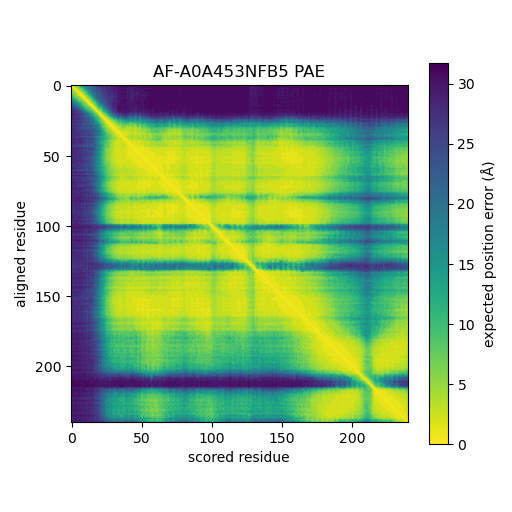Protein AF-A0A453NFB5-F1 (afdb_monomer)

Mean predicted aligned error: 11.87 Å

Organism: Aegilops tauschii subsp. strangulata (NCBI:txid200361)

pLDDT: mean 84.11, std 15.9, range [34.94, 97.62]

Radius of gyration: 30.63 Å; Cα contacts (8 Å, |Δi|>4): 206; chains: 1; bounding box: 94×68×76 Å

InterPro domains:
  IPR018501 DDT domain [PS50827] (43-104)
  IPR028942 WHIM1 domain [PF15612] (135-175)
  IPR040221 CDCA7/CDA7L [PTHR31169] (83-231)

Structure (mmCIF, N/CA/C/O backbone):
data_AF-A0A453NFB5-F1
#
_entry.id   AF-A0A453NFB5-F1
#
loop_
_atom_site.group_PDB
_atom_site.id
_atom_site.type_symbol
_atom_site.label_atom_id
_atom_site.label_alt_id
_atom_site.label_comp_id
_atom_site.label_asym_id
_atom_site.label_entity_id
_atom_site.label_seq_id
_atom_site.pdbx_PDB_ins_code
_atom_site.Cartn_x
_atom_site.Cartn_y
_atom_site.Cartn_z
_atom_site.occupancy
_atom_site.B_iso_or_equiv
_atom_site.auth_seq_id
_atom_site.auth_comp_id
_atom_site.auth_asym_id
_atom_site.auth_atom_id
_atom_site.pdbx_PDB_model_num
ATOM 1 N N . MET A 1 1 ? 57.346 -21.704 9.488 1.00 39.56 1 MET A N 1
ATOM 2 C CA . MET A 1 1 ? 56.914 -23.057 9.913 1.00 39.56 1 MET A CA 1
ATOM 3 C C . MET A 1 1 ? 56.145 -22.940 11.221 1.00 39.56 1 MET A C 1
ATOM 5 O O . MET A 1 1 ? 56.764 -22.820 12.267 1.00 39.56 1 MET A O 1
ATOM 9 N N . VAL A 1 2 ? 54.811 -22.929 11.165 1.00 37.66 2 VAL A N 1
ATOM 10 C CA . VAL A 1 2 ? 53.940 -22.931 12.353 1.00 37.66 2 VAL A CA 1
ATOM 11 C C . VAL A 1 2 ? 53.270 -24.301 12.425 1.00 37.66 2 VAL A C 1
ATOM 13 O O . VAL A 1 2 ? 52.675 -24.757 11.451 1.00 37.66 2 VAL A O 1
ATOM 16 N N . ARG A 1 3 ? 53.457 -24.997 13.550 1.00 34.94 3 ARG A N 1
ATOM 17 C CA . ARG A 1 3 ? 52.946 -26.350 13.801 1.00 34.94 3 ARG A CA 1
ATOM 18 C C . ARG A 1 3 ? 51.439 -26.295 14.069 1.00 34.94 3 ARG A C 1
ATOM 20 O O . ARG A 1 3 ? 51.004 -25.582 14.966 1.00 34.94 3 ARG A O 1
ATOM 27 N N . ALA A 1 4 ? 50.662 -27.077 13.322 1.00 36.81 4 ALA A N 1
ATOM 28 C CA . ALA A 1 4 ? 49.237 -27.275 13.565 1.00 36.81 4 ALA A CA 1
ATOM 29 C C . ALA A 1 4 ? 49.019 -28.148 14.815 1.00 36.81 4 ALA A C 1
ATOM 31 O O . ALA A 1 4 ? 49.525 -29.270 14.894 1.00 36.81 4 ALA A O 1
ATOM 32 N N . ALA A 1 5 ? 48.259 -27.644 15.787 1.00 41.31 5 ALA A N 1
ATOM 33 C CA . ALA A 1 5 ? 47.819 -28.417 16.944 1.00 41.31 5 ALA A CA 1
ATOM 34 C C . ALA A 1 5 ? 46.649 -29.339 16.549 1.00 41.31 5 ALA A C 1
ATOM 36 O O . ALA A 1 5 ? 45.627 -28.883 16.035 1.00 41.31 5 ALA A O 1
ATOM 37 N N . LYS A 1 6 ? 46.803 -30.650 16.781 1.00 45.03 6 LYS A N 1
ATOM 38 C CA . LYS A 1 6 ? 45.757 -31.664 16.575 1.00 45.03 6 LYS A CA 1
ATOM 39 C C . LYS A 1 6 ? 44.649 -31.487 17.620 1.00 45.03 6 LYS A C 1
ATOM 41 O O . LYS A 1 6 ? 44.923 -31.568 18.813 1.00 45.03 6 LYS A O 1
ATOM 46 N N . ARG A 1 7 ? 43.403 -31.289 17.176 1.00 39.62 7 ARG A N 1
ATOM 47 C CA . ARG A 1 7 ? 42.214 -31.343 18.046 1.00 39.62 7 ARG A CA 1
ATOM 48 C C . ARG A 1 7 ? 41.889 -32.803 18.419 1.00 39.62 7 ARG A C 1
ATOM 50 O O . ARG A 1 7 ? 42.074 -33.677 17.567 1.00 39.62 7 ARG A O 1
ATOM 57 N N . PRO A 1 8 ? 41.400 -33.092 19.639 1.00 38.22 8 PRO A N 1
ATOM 58 C CA . PRO A 1 8 ? 41.019 -34.445 20.029 1.00 38.22 8 PRO A CA 1
ATOM 59 C C . PRO A 1 8 ? 39.726 -34.868 19.320 1.00 38.22 8 PRO A C 1
ATOM 61 O O . PRO A 1 8 ? 38.773 -34.094 19.243 1.00 38.22 8 PRO A O 1
ATOM 64 N N . LYS A 1 9 ? 39.690 -36.106 18.816 1.00 44.78 9 LYS A N 1
ATOM 65 C CA . LYS A 1 9 ? 38.461 -36.756 18.344 1.00 44.78 9 LYS A CA 1
ATOM 66 C C . LYS A 1 9 ? 37.632 -37.151 19.566 1.00 44.78 9 LYS A C 1
ATOM 68 O O . LYS A 1 9 ? 38.049 -38.017 20.329 1.00 44.78 9 LYS A O 1
ATOM 73 N N . VAL A 1 10 ?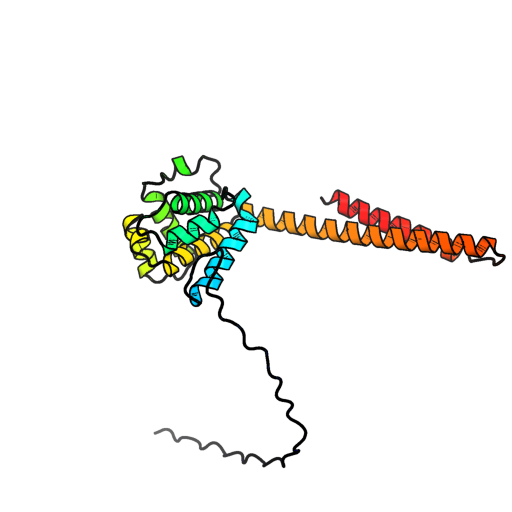 36.488 -36.504 19.753 1.00 38.12 10 VAL A N 1
ATOM 74 C CA . VAL A 1 10 ? 35.484 -36.926 20.734 1.00 38.12 10 VAL A CA 1
ATOM 75 C C . VAL A 1 10 ? 34.763 -38.141 20.152 1.00 38.12 10 VAL A C 1
ATOM 77 O O . VAL A 1 10 ? 34.195 -38.057 19.065 1.00 38.12 10 VAL A O 1
ATOM 80 N N . ASN A 1 11 ? 34.834 -39.277 20.845 1.00 40.47 11 ASN A N 1
ATOM 81 C CA . ASN A 1 11 ? 34.057 -40.464 20.502 1.00 40.47 11 ASN A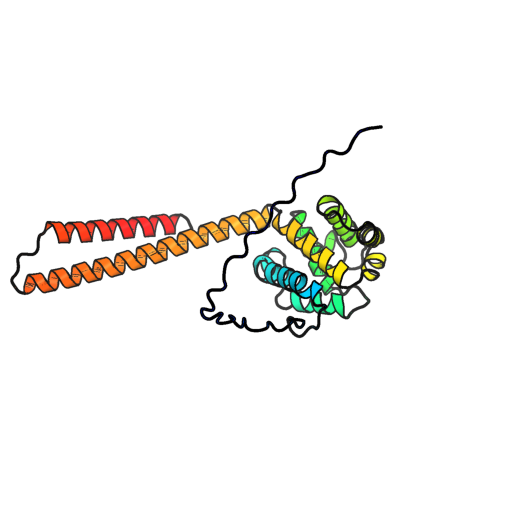 CA 1
ATOM 82 C C . ASN A 1 11 ? 32.593 -40.210 20.869 1.00 40.47 11 ASN A C 1
ATOM 84 O O . ASN A 1 11 ? 32.275 -39.972 22.034 1.00 40.47 11 ASN A O 1
ATOM 88 N N . LEU A 1 12 ? 31.722 -40.243 19.862 1.00 39.34 12 LEU A N 1
ATOM 89 C CA . LEU A 1 12 ? 30.280 -40.169 20.036 1.00 39.34 12 LEU A CA 1
ATOM 90 C C . LEU A 1 12 ? 29.811 -41.491 20.656 1.00 39.34 12 LEU A C 1
ATOM 92 O O . LEU A 1 12 ? 29.915 -42.547 20.033 1.00 39.34 12 LEU A O 1
ATOM 96 N N . VAL A 1 13 ? 29.359 -41.428 21.905 1.00 41.88 13 VAL A N 1
ATOM 97 C CA . VAL A 1 13 ? 28.731 -42.548 22.609 1.00 41.88 13 VAL A CA 1
ATOM 98 C C . VAL A 1 13 ? 27.476 -42.946 21.830 1.00 41.88 13 VAL A C 1
ATOM 100 O O . VAL A 1 13 ? 26.575 -42.127 21.649 1.00 41.88 13 VAL A O 1
ATOM 103 N N . GLN A 1 14 ? 27.437 -44.189 21.345 1.00 47.72 14 GLN A N 1
ATOM 104 C CA . GLN A 1 14 ? 26.226 -44.793 20.797 1.00 47.72 14 GLN A CA 1
ATOM 105 C C . GLN A 1 14 ? 25.183 -44.861 21.912 1.00 47.72 14 GLN A C 1
ATOM 107 O O . GLN A 1 14 ? 25.370 -45.555 22.908 1.00 47.72 14 GLN A O 1
ATOM 112 N N . THR A 1 15 ? 24.112 -44.092 21.756 1.00 40.69 15 THR A N 1
ATOM 113 C CA . THR A 1 15 ? 22.910 -44.206 22.577 1.00 40.69 15 THR A CA 1
ATOM 114 C C . THR A 1 15 ? 22.010 -45.241 21.916 1.00 40.69 15 THR A C 1
ATOM 116 O O . THR A 1 15 ? 21.679 -45.128 20.737 1.00 40.69 15 THR A O 1
ATOM 119 N N . GLU A 1 16 ? 21.711 -46.298 22.665 1.00 43.47 16 GLU A N 1
ATOM 120 C CA . GLU A 1 16 ? 20.867 -47.419 22.259 1.00 43.47 16 GLU A CA 1
ATOM 121 C C . GLU A 1 16 ? 19.470 -46.925 21.852 1.00 43.47 16 GLU A C 1
ATOM 123 O O . GLU A 1 16 ? 18.890 -46.043 22.491 1.00 43.47 16 GLU A O 1
ATOM 128 N N . SER A 1 17 ? 18.950 -47.466 20.747 1.00 50.34 17 SER A N 1
ATOM 129 C CA . SER A 1 17 ? 17.678 -47.063 20.151 1.00 50.34 17 SER A CA 1
ATOM 130 C C . SER A 1 17 ? 16.502 -47.452 21.045 1.00 50.34 17 SER A C 1
ATOM 132 O O . SER A 1 17 ? 16.199 -48.635 21.201 1.00 50.34 17 SER A O 1
ATOM 134 N N . ASN A 1 18 ? 15.795 -46.455 21.574 1.00 45.66 18 ASN A N 1
ATOM 135 C CA . ASN A 1 18 ? 14.426 -46.638 22.040 1.00 45.66 18 ASN A CA 1
ATOM 136 C C . ASN A 1 18 ? 13.501 -46.445 20.836 1.00 45.66 18 ASN A C 1
ATOM 138 O O . ASN A 1 18 ? 13.234 -45.319 20.417 1.00 45.66 18 ASN A O 1
ATOM 142 N N . ASP A 1 19 ? 13.078 -47.565 20.259 1.00 53.22 19 ASP A N 1
ATOM 143 C CA . ASP A 1 19 ? 12.199 -47.665 19.094 1.00 53.22 19 ASP A CA 1
ATOM 144 C C . ASP A 1 19 ? 10.745 -47.359 19.507 1.00 53.22 19 ASP A C 1
ATOM 146 O O . ASP A 1 19 ? 9.875 -48.226 19.571 1.00 53.22 19 ASP A O 1
ATOM 150 N N . ALA A 1 20 ? 10.502 -46.108 19.905 1.00 54.56 20 ALA A N 1
ATOM 151 C CA . ALA A 1 20 ? 9.200 -45.610 20.325 1.00 54.56 20 ALA A CA 1
ATOM 152 C C . ALA A 1 20 ? 8.671 -44.615 19.284 1.00 54.56 20 ALA A C 1
ATOM 154 O O . ALA A 1 20 ? 9.021 -43.439 19.309 1.00 54.56 20 ALA A O 1
ATOM 155 N N . LEU A 1 21 ? 7.840 -45.135 18.375 1.00 56.75 21 LEU A N 1
ATOM 156 C CA . LEU A 1 21 ? 6.832 -44.429 17.572 1.00 56.75 21 LEU A CA 1
ATOM 157 C C . LEU A 1 21 ? 7.254 -43.038 17.069 1.00 56.75 21 LEU A C 1
ATOM 159 O O . LEU A 1 21 ? 6.802 -42.008 17.569 1.00 56.75 21 LEU A O 1
ATOM 163 N N . MET A 1 22 ? 8.073 -43.017 16.016 1.00 57.09 22 MET A N 1
ATOM 164 C CA . MET A 1 22 ? 8.158 -41.854 15.134 1.00 57.09 22 MET A CA 1
ATOM 165 C C . MET A 1 22 ? 6.869 -41.801 14.308 1.00 57.09 22 MET A C 1
ATOM 167 O O . MET A 1 22 ? 6.833 -42.277 13.175 1.00 57.09 22 MET A O 1
ATOM 171 N N . ASP A 1 23 ? 5.794 -41.262 14.887 1.00 61.56 23 ASP A N 1
ATOM 172 C CA . ASP A 1 23 ? 4.701 -40.720 14.082 1.00 61.56 23 ASP A CA 1
ATOM 173 C C . ASP A 1 23 ? 5.308 -39.577 13.260 1.00 61.56 23 ASP A C 1
ATOM 175 O O . ASP A 1 23 ? 5.529 -38.466 13.748 1.00 61.56 23 ASP A O 1
ATOM 179 N N . GLU A 1 24 ? 5.685 -39.887 12.021 1.00 69.38 24 GLU A N 1
ATOM 180 C CA . GLU A 1 24 ? 6.173 -38.912 11.059 1.00 69.38 24 GLU A CA 1
ATOM 181 C C . GLU A 1 24 ? 5.035 -37.910 10.839 1.00 69.38 24 GLU A C 1
ATOM 183 O O . GLU A 1 24 ? 4.022 -38.225 10.213 1.00 69.38 24 GLU A O 1
ATOM 188 N N . ILE A 1 25 ? 5.148 -36.717 11.432 1.00 74.44 25 ILE A N 1
ATOM 189 C CA . ILE A 1 25 ? 4.172 -35.643 11.241 1.00 74.44 25 ILE A CA 1
ATOM 190 C C . ILE A 1 25 ? 4.208 -35.281 9.755 1.00 74.44 25 ILE A C 1
ATOM 192 O O . ILE A 1 25 ? 5.052 -34.503 9.306 1.00 74.44 25 ILE A O 1
ATOM 196 N N . VAL A 1 26 ? 3.297 -35.864 8.976 1.00 79.38 26 VAL A N 1
ATOM 197 C CA . VAL A 1 26 ? 3.128 -35.537 7.563 1.00 79.38 26 VAL A CA 1
ATOM 198 C C . VAL A 1 26 ? 2.526 -34.141 7.496 1.00 79.38 26 VAL A C 1
ATOM 200 O O . VAL A 1 26 ? 1.318 -33.944 7.638 1.00 79.38 26 VAL A O 1
ATOM 203 N N . VAL A 1 27 ? 3.385 -33.143 7.308 1.00 82.25 27 VAL A N 1
ATOM 204 C CA . VAL A 1 27 ? 2.941 -31.771 7.072 1.00 82.25 27 VAL A CA 1
ATOM 205 C C . VAL A 1 27 ? 2.267 -31.721 5.696 1.00 82.25 27 VAL A C 1
ATOM 207 O O . VAL A 1 27 ? 2.825 -32.251 4.728 1.00 82.25 27 VAL A O 1
ATOM 210 N N . PRO A 1 28 ? 1.086 -31.089 5.562 1.00 83.50 28 PRO A N 1
ATOM 211 C CA . PRO A 1 28 ? 0.453 -30.911 4.266 1.00 83.50 28 PRO A CA 1
ATOM 212 C C . PRO A 1 28 ? 1.415 -30.239 3.287 1.00 83.50 28 PRO A C 1
ATOM 214 O O . PRO A 1 28 ? 1.979 -29.180 3.571 1.00 83.50 28 PRO A O 1
ATOM 217 N N . ARG A 1 29 ? 1.602 -30.847 2.113 1.00 84.12 29 ARG A N 1
ATOM 218 C CA . ARG A 1 29 ? 2.430 -30.255 1.064 1.00 84.12 29 ARG A CA 1
ATOM 219 C C . ARG A 1 29 ? 1.738 -28.995 0.543 1.00 84.12 29 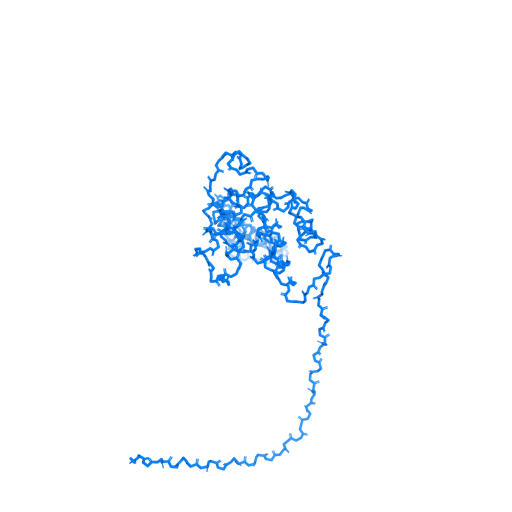ARG A C 1
ATOM 221 O O . ARG A 1 29 ? 0.636 -29.068 0.004 1.00 84.12 29 ARG A O 1
ATOM 228 N N . GLY A 1 30 ? 2.391 -27.847 0.703 1.00 84.75 30 GLY A N 1
ATOM 229 C CA . GLY A 1 30 ? 1.913 -26.585 0.146 1.00 84.75 30 GLY A CA 1
ATOM 230 C C . GLY A 1 30 ? 1.823 -26.638 -1.382 1.00 84.75 30 GLY A C 1
ATOM 231 O O . GLY A 1 30 ? 2.618 -27.310 -2.042 1.00 84.75 30 GLY A O 1
ATOM 232 N N . THR A 1 31 ? 0.850 -25.923 -1.946 1.00 85.00 31 THR A N 1
ATOM 233 C CA . THR A 1 31 ? 0.758 -25.697 -3.395 1.00 85.00 31 THR A CA 1
ATOM 234 C C . THR A 1 31 ? 1.459 -24.391 -3.732 1.00 85.00 31 THR A C 1
ATOM 236 O O . THR A 1 31 ? 1.206 -23.375 -3.087 1.00 85.00 31 THR A O 1
ATOM 239 N N . LEU A 1 32 ? 2.330 -24.411 -4.743 1.00 86.69 32 LEU A N 1
ATOM 240 C CA . LEU A 1 32 ? 3.001 -23.202 -5.204 1.00 86.69 32 LEU A CA 1
ATOM 241 C C . LEU A 1 32 ? 1.969 -22.226 -5.779 1.00 86.69 32 LEU A C 1
ATOM 243 O O . LEU A 1 32 ? 1.272 -22.538 -6.747 1.00 86.69 32 LEU A O 1
ATOM 247 N N . MET A 1 33 ? 1.880 -21.041 -5.183 1.00 87.38 33 MET A N 1
ATOM 248 C CA . MET A 1 33 ? 1.022 -19.975 -5.678 1.00 87.38 33 MET A CA 1
ATOM 249 C C . MET A 1 33 ? 1.754 -19.237 -6.797 1.00 87.38 33 MET A C 1
ATOM 251 O O . MET A 1 33 ? 2.863 -18.768 -6.594 1.00 87.38 33 MET A O 1
ATOM 255 N N . THR A 1 34 ? 1.144 -19.166 -7.980 1.00 88.94 34 THR A N 1
ATOM 256 C CA . THR A 1 34 ? 1.688 -18.450 -9.157 1.00 88.94 34 THR A CA 1
ATOM 257 C C . THR A 1 34 ? 0.639 -17.584 -9.850 1.00 88.94 34 THR A C 1
ATOM 259 O O . THR A 1 34 ? 0.927 -16.947 -10.858 1.00 88.94 34 THR A O 1
ATOM 262 N N . CYS A 1 35 ? -0.592 -17.559 -9.331 1.00 89.25 35 CYS A N 1
ATOM 263 C CA . CYS A 1 35 ? -1.689 -16.782 -9.890 1.00 89.25 35 CYS A CA 1
ATOM 264 C C . CYS A 1 35 ? -2.220 -15.798 -8.847 1.00 89.25 35 CYS A C 1
ATOM 266 O O . CYS A 1 35 ? -2.649 -16.218 -7.772 1.00 89.25 35 CYS A O 1
ATOM 268 N N . ILE A 1 36 ? -2.202 -14.507 -9.174 1.00 88.31 36 ILE A N 1
ATOM 269 C CA . ILE A 1 36 ? -2.702 -13.416 -8.332 1.00 88.31 36 ILE A CA 1
ATOM 270 C C . ILE A 1 36 ? -3.627 -12.553 -9.180 1.00 88.31 36 ILE A C 1
ATOM 272 O O . ILE A 1 36 ? -3.253 -12.139 -10.270 1.00 88.31 36 ILE A O 1
ATOM 276 N N . A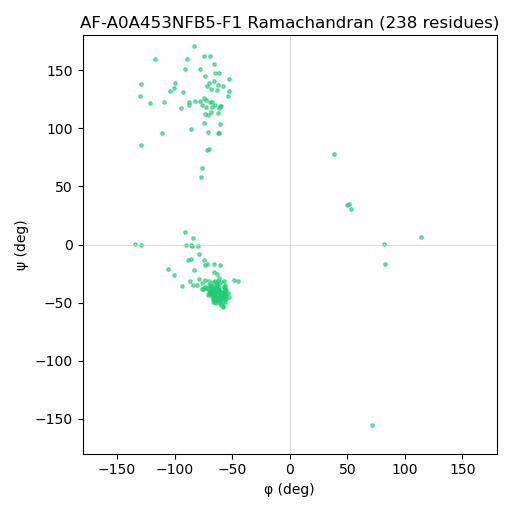LA A 1 37 ? -4.850 -12.308 -8.700 1.00 82.94 37 ALA A N 1
ATOM 277 C CA . ALA A 1 37 ? -5.860 -11.508 -9.405 1.00 82.94 37 ALA A CA 1
ATOM 278 C C . ALA A 1 37 ? -6.089 -11.925 -10.881 1.00 82.94 37 ALA A C 1
ATOM 280 O O . ALA A 1 37 ? -6.355 -11.092 -11.742 1.00 82.94 37 ALA A O 1
ATOM 281 N N . GLY A 1 38 ? -5.975 -13.226 -11.180 1.00 83.19 38 GLY A N 1
ATOM 282 C CA . GLY A 1 38 ? -6.123 -13.770 -12.536 1.00 83.19 38 GLY A CA 1
ATOM 283 C C . GLY A 1 38 ? -4.877 -13.655 -13.424 1.00 83.19 38 GLY A C 1
ATOM 284 O O . GLY A 1 38 ? -4.916 -14.112 -14.563 1.00 83.19 38 GLY A O 1
ATOM 285 N N . MET A 1 39 ? -3.776 -13.097 -12.917 1.00 85.88 39 MET A N 1
ATOM 286 C CA . MET A 1 39 ? -2.503 -12.960 -13.628 1.00 85.88 39 MET A CA 1
ATOM 287 C C . MET A 1 39 ? -1.530 -14.057 -13.218 1.00 85.88 39 MET A C 1
ATOM 289 O O . MET A 1 39 ? -1.397 -14.361 -12.032 1.00 85.88 39 MET A O 1
ATOM 293 N N . LYS A 1 40 ? -0.800 -14.604 -14.191 1.00 90.50 40 LYS A N 1
ATOM 294 C CA . LYS A 1 40 ? 0.278 -15.561 -13.940 1.00 90.50 40 LYS A CA 1
ATOM 295 C C . LYS A 1 40 ? 1.593 -14.816 -13.699 1.00 90.50 40 LYS A C 1
ATOM 297 O O . LYS A 1 40 ? 2.043 -14.078 -14.569 1.00 90.50 40 LYS A O 1
ATOM 302 N N . LEU A 1 41 ? 2.205 -15.045 -12.544 1.00 90.69 41 LEU A N 1
ATOM 303 C CA . LEU A 1 41 ? 3.474 -14.452 -12.121 1.00 90.69 41 LEU A CA 1
ATOM 304 C C . LEU A 1 41 ? 4.536 -15.540 -11.931 1.00 90.69 41 LEU A C 1
ATOM 306 O O . LEU A 1 41 ? 4.205 -16.717 -11.744 1.00 90.69 41 LEU A O 1
ATOM 310 N N . GLN A 1 42 ? 5.810 -15.144 -11.969 1.00 91.69 42 GLN A N 1
ATOM 311 C CA . GLN A 1 42 ? 6.898 -16.001 -11.493 1.00 91.69 42 GLN A CA 1
ATOM 312 C C . GLN A 1 42 ? 6.741 -16.208 -9.984 1.00 91.69 42 GLN A C 1
ATOM 314 O O . GLN A 1 42 ? 6.247 -15.318 -9.289 1.00 91.69 42 GLN A O 1
ATOM 319 N N . SER A 1 43 ? 7.128 -17.374 -9.466 1.00 91.06 43 SER A N 1
ATOM 320 C CA . SER A 1 43 ? 6.964 -17.698 -8.041 1.00 91.06 43 SER A CA 1
ATOM 321 C C . SER A 1 43 ? 7.654 -16.695 -7.121 1.00 91.06 43 SER A C 1
ATOM 323 O O . SER A 1 43 ? 7.168 -16.432 -6.023 1.00 91.06 43 SER A O 1
ATOM 325 N N . GLU A 1 44 ? 8.754 -16.118 -7.588 1.00 91.75 44 GLU A N 1
ATOM 326 C CA . GLU A 1 44 ? 9.588 -15.159 -6.871 1.00 91.75 44 GLU A CA 1
ATOM 327 C C . GLU A 1 44 ? 8.902 -13.785 -6.772 1.00 91.75 44 GLU A C 1
ATOM 329 O O . GLU A 1 44 ? 9.042 -13.094 -5.765 1.00 91.75 44 GLU A O 1
ATOM 334 N N . ASP A 1 45 ? 8.078 -13.429 -7.763 1.00 92.75 45 ASP A N 1
ATOM 335 C CA . ASP A 1 45 ? 7.406 -12.126 -7.858 1.00 92.75 45 ASP A CA 1
ATOM 336 C C . ASP A 1 45 ? 6.050 -12.087 -7.138 1.00 92.75 45 ASP A C 1
ATOM 338 O O . ASP A 1 45 ? 5.482 -11.016 -6.920 1.00 92.75 45 ASP A O 1
ATOM 342 N N . VAL A 1 46 ? 5.500 -13.244 -6.753 1.00 94.31 46 VAL A N 1
ATOM 343 C CA . VAL A 1 46 ? 4.176 -13.325 -6.112 1.00 94.31 46 VAL A CA 1
ATOM 344 C C . VAL A 1 46 ? 4.133 -12.533 -4.808 1.00 94.31 46 VAL A C 1
ATOM 346 O O . VAL A 1 46 ? 3.165 -11.813 -4.567 1.00 94.31 46 VAL A O 1
ATOM 349 N N . GLY A 1 47 ? 5.183 -12.621 -3.987 1.00 94.44 47 GLY A N 1
ATOM 350 C CA . GLY A 1 47 ? 5.274 -11.856 -2.740 1.00 94.44 47 GLY A CA 1
ATOM 351 C C . GLY A 1 47 ? 5.274 -10.348 -2.993 1.00 94.44 47 GLY A C 1
ATOM 352 O O . GLY A 1 47 ? 4.480 -9.621 -2.398 1.00 94.44 47 GLY A O 1
ATOM 353 N N . ALA A 1 48 ? 6.097 -9.901 -3.942 1.00 94.44 48 ALA A N 1
ATOM 354 C CA . ALA A 1 48 ? 6.200 -8.501 -4.341 1.00 94.44 48 ALA A CA 1
ATOM 355 C C . ALA A 1 48 ? 4.874 -7.960 -4.910 1.00 94.44 48 ALA A C 1
ATOM 357 O O . ALA A 1 48 ? 4.487 -6.826 -4.625 1.00 94.44 48 ALA A O 1
ATOM 358 N N . ALA A 1 49 ? 4.136 -8.771 -5.671 1.00 95.88 49 ALA A N 1
ATOM 359 C CA . ALA A 1 49 ? 2.837 -8.381 -6.212 1.00 95.88 49 ALA A CA 1
ATOM 360 C C . ALA A 1 49 ? 1.774 -8.255 -5.112 1.00 95.88 49 ALA A C 1
ATOM 362 O O . ALA A 1 49 ? 0.990 -7.308 -5.120 1.00 95.88 49 ALA A O 1
ATOM 363 N N . ILE A 1 50 ? 1.759 -9.180 -4.146 1.00 96.19 50 ILE A N 1
ATOM 364 C CA . ILE A 1 50 ? 0.859 -9.107 -2.985 1.00 96.19 50 ILE A CA 1
ATOM 365 C C . ILE A 1 50 ? 1.165 -7.862 -2.147 1.00 96.19 50 ILE A C 1
ATOM 367 O O . ILE A 1 50 ? 0.232 -7.160 -1.762 1.00 96.19 50 ILE A O 1
ATOM 371 N N . GLN A 1 51 ? 2.444 -7.558 -1.901 1.00 96.50 51 GLN A N 1
ATOM 372 C CA . GLN A 1 51 ? 2.855 -6.358 -1.165 1.00 96.50 51 GLN A CA 1
ATOM 373 C C . GLN A 1 51 ? 2.311 -5.085 -1.824 1.00 96.50 51 GLN A C 1
ATOM 375 O O . GLN A 1 51 ? 1.661 -4.282 -1.152 1.00 96.50 51 GLN A O 1
ATOM 380 N N . PHE A 1 52 ? 2.491 -4.942 -3.140 1.00 97.44 52 PHE A N 1
ATOM 381 C CA . PHE A 1 52 ? 1.954 -3.811 -3.896 1.00 97.44 52 PHE A CA 1
ATOM 382 C C . PHE A 1 52 ? 0.422 -3.714 -3.787 1.00 97.44 52 PHE A C 1
ATOM 384 O O . PHE A 1 52 ? -0.124 -2.646 -3.500 1.00 97.44 52 PHE A O 1
ATOM 391 N N . LEU A 1 53 ? -0.290 -4.833 -3.962 1.00 97.12 53 LEU A N 1
ATOM 392 C CA . LEU A 1 53 ? -1.753 -4.864 -3.867 1.00 97.12 53 LEU A CA 1
ATOM 393 C C . LEU A 1 53 ? -2.254 -4.471 -2.472 1.00 97.12 53 LEU A C 1
ATOM 395 O O . LEU A 1 53 ? -3.198 -3.686 -2.360 1.00 97.12 53 LEU A O 1
ATOM 399 N N . GLU A 1 54 ? -1.628 -4.972 -1.407 1.00 97.00 54 GLU A N 1
ATOM 400 C CA . GLU A 1 54 ? -2.007 -4.643 -0.029 1.00 97.00 54 GLU A CA 1
ATOM 401 C C . GLU A 1 54 ? -1.667 -3.193 0.339 1.00 97.00 54 GLU A C 1
ATOM 403 O O . GLU A 1 54 ? -2.458 -2.530 1.025 1.00 97.00 54 GLU A O 1
ATOM 408 N N . PHE A 1 55 ? -0.561 -2.648 -0.182 1.00 97.62 55 PHE A N 1
ATOM 409 C CA . PHE A 1 55 ? -0.273 -1.217 -0.088 1.00 97.62 55 PHE A CA 1
ATOM 410 C C . PHE A 1 55 ? -1.402 -0.399 -0.726 1.00 97.62 55 PHE A C 1
ATOM 412 O O . PHE A 1 55 ? -2.003 0.456 -0.066 1.00 97.62 55 PHE A O 1
ATOM 419 N N . CYS A 1 56 ? -1.755 -0.687 -1.982 1.00 97.50 56 CYS A N 1
ATOM 420 C CA . CYS A 1 56 ? -2.806 0.049 -2.682 1.00 97.50 56 CYS A CA 1
ATOM 421 C C . CYS A 1 56 ? -4.175 -0.122 -2.018 1.00 97.50 56 CYS A C 1
ATOM 423 O O . CYS A 1 56 ? -4.955 0.825 -1.956 1.00 97.50 56 CYS A O 1
ATOM 425 N N . ARG A 1 57 ? -4.475 -1.295 -1.464 1.00 95.75 57 ARG A N 1
ATOM 426 C CA . ARG A 1 57 ? -5.703 -1.518 -0.693 1.00 95.75 57 ARG A CA 1
ATOM 427 C C . ARG A 1 57 ? -5.762 -0.648 0.563 1.00 95.75 57 ARG A C 1
ATOM 429 O O . ARG A 1 57 ? -6.835 -0.169 0.928 1.00 95.75 57 ARG A O 1
ATOM 436 N N . SER A 1 58 ? -4.625 -0.448 1.222 1.00 94.69 58 SER A N 1
ATOM 437 C CA . SER A 1 58 ? -4.534 0.264 2.500 1.00 94.69 58 SER A CA 1
ATOM 438 C C . SER A 1 58 ? -4.452 1.785 2.346 1.00 94.69 58 SER A C 1
ATOM 440 O O . SER A 1 58 ? -4.996 2.517 3.185 1.00 94.69 58 SER A O 1
ATOM 442 N N . PHE A 1 59 ? -3.784 2.254 1.289 1.00 95.56 59 PHE A N 1
ATOM 443 C CA . PHE A 1 59 ? -3.405 3.658 1.090 1.00 95.56 59 PHE A CA 1
ATOM 444 C C . PHE A 1 59 ? -3.802 4.231 -0.274 1.00 95.56 59 PHE A C 1
ATOM 446 O O . PHE A 1 59 ? -3.578 5.416 -0.517 1.00 95.56 59 PHE A O 1
ATOM 453 N N . GLY A 1 60 ? -4.434 3.440 -1.146 1.00 94.75 60 GLY A N 1
ATOM 454 C CA . GLY A 1 60 ? -4.759 3.832 -2.518 1.00 94.75 60 GLY A CA 1
ATOM 455 C C . GLY A 1 60 ? -5.541 5.135 -2.603 1.00 94.75 60 GLY A C 1
ATOM 456 O O . GLY A 1 60 ? -5.177 5.999 -3.386 1.00 94.75 60 GLY A O 1
ATOM 457 N N . GLU A 1 61 ? -6.520 5.355 -1.725 1.00 93.12 61 GLU A N 1
ATOM 458 C CA . GLU A 1 61 ? -7.270 6.618 -1.680 1.00 93.12 61 GLU A CA 1
ATOM 459 C C . GLU A 1 61 ? -6.359 7.836 -1.436 1.00 93.12 61 GLU A C 1
ATOM 461 O O . GLU A 1 61 ? -6.445 8.840 -2.143 1.00 93.12 61 GLU A O 1
ATOM 466 N N . ILE A 1 62 ? -5.424 7.733 -0.487 1.00 91.75 62 ILE A N 1
ATOM 467 C CA . ILE A 1 62 ? -4.493 8.820 -0.140 1.00 91.75 62 ILE A CA 1
ATOM 468 C C . ILE A 1 62 ? -3.494 9.067 -1.272 1.00 91.75 62 ILE A C 1
ATOM 470 O O . ILE A 1 62 ? -3.107 10.216 -1.522 1.00 91.75 62 ILE A O 1
ATOM 474 N N . CYS A 1 63 ? -3.112 7.988 -1.951 1.00 93.00 63 CYS A N 1
ATOM 475 C CA . CYS A 1 63 ? -2.262 7.980 -3.129 1.00 93.00 63 CYS A CA 1
ATOM 476 C C . CYS A 1 63 ? -3.035 8.230 -4.430 1.00 93.00 63 CYS A C 1
ATOM 478 O O . CYS A 1 63 ? -2.429 8.141 -5.483 1.00 93.00 63 CYS A O 1
ATOM 480 N N . LYS A 1 64 ? -4.340 8.537 -4.416 1.00 93.69 64 LYS A N 1
ATOM 481 C CA . LYS A 1 64 ? -5.150 8.722 -5.641 1.00 93.69 64 LYS A CA 1
ATOM 482 C C . LYS A 1 64 ? -5.080 7.534 -6.626 1.00 93.69 64 LYS A C 1
ATOM 484 O O . LYS A 1 64 ? -5.200 7.719 -7.835 1.00 93.69 64 LYS A O 1
ATOM 489 N N . ILE A 1 65 ? -4.896 6.319 -6.114 1.00 95.94 65 ILE A N 1
ATOM 490 C CA . ILE A 1 65 ? -4.928 5.058 -6.859 1.00 95.94 65 ILE A CA 1
ATOM 491 C C . ILE A 1 65 ? -6.343 4.480 -6.754 1.00 95.94 65 ILE A C 1
ATOM 493 O O . ILE A 1 65 ? -6.834 4.185 -5.661 1.00 95.94 65 ILE A O 1
ATOM 497 N N . GLY A 1 66 ? -7.013 4.355 -7.897 1.00 94.06 66 GLY A N 1
ATOM 498 C CA . GLY A 1 66 ? -8.398 3.903 -7.995 1.00 94.06 66 GLY A CA 1
ATOM 499 C C . GLY A 1 66 ? -8.569 2.400 -7.771 1.00 94.06 66 GLY A C 1
ATOM 500 O O . GLY A 1 66 ? -7.638 1.608 -7.894 1.00 94.06 66 GLY A O 1
ATOM 501 N N . LYS A 1 67 ? -9.802 1.976 -7.482 1.00 94.06 67 LYS A N 1
ATOM 502 C CA . LYS A 1 67 ? -10.145 0.551 -7.371 1.00 94.06 67 LYS A CA 1
ATOM 503 C C . LYS A 1 67 ? -9.932 -0.157 -8.716 1.00 94.06 67 LYS A C 1
ATOM 505 O O . LYS A 1 67 ? -10.405 0.335 -9.734 1.00 94.06 67 LYS A O 1
ATOM 510 N N . GLY A 1 68 ? -9.272 -1.316 -8.713 1.00 94.50 68 GLY A N 1
ATOM 511 C CA . GLY A 1 68 ? -8.954 -2.076 -9.930 1.00 94.50 68 GLY A CA 1
ATOM 512 C C . GLY A 1 68 ? -7.700 -1.591 -10.668 1.00 94.50 68 GLY A C 1
ATOM 513 O O . GLY A 1 68 ? -7.144 -2.331 -11.478 1.00 94.50 68 GLY A O 1
ATOM 514 N N . GLN A 1 69 ? -7.230 -0.371 -10.376 1.00 96.50 69 GLN A N 1
ATOM 515 C CA . GLN A 1 69 ? -6.010 0.185 -10.959 1.00 96.50 69 GLN A CA 1
ATOM 516 C C . GLN A 1 69 ? -4.745 -0.602 -10.564 1.00 96.50 69 GLN A C 1
ATOM 518 O O . GLN A 1 69 ? -3.893 -0.779 -11.433 1.00 96.50 69 GLN A O 1
ATOM 523 N N . PRO A 1 70 ? -4.580 -1.105 -9.321 1.00 96.31 70 PRO A N 1
ATOM 524 C CA . PRO A 1 70 ? -3.424 -1.924 -8.948 1.00 96.31 70 PRO A CA 1
ATOM 525 C C . PRO A 1 70 ? -3.332 -3.223 -9.755 1.00 96.31 70 PRO A C 1
ATOM 527 O O . PRO A 1 70 ? -2.273 -3.559 -10.281 1.00 96.31 70 PRO A O 1
ATOM 530 N N . GLU A 1 71 ? -4.449 -3.929 -9.918 1.00 95.75 71 GLU A N 1
ATOM 531 C CA . GLU A 1 71 ? -4.523 -5.166 -10.695 1.00 95.75 71 GLU A CA 1
ATOM 532 C C . GLU A 1 71 ? -4.249 -4.906 -12.181 1.00 95.75 71 GLU A C 1
ATOM 534 O O . GLU A 1 71 ? -3.533 -5.665 -12.832 1.00 95.75 71 GLU A O 1
ATOM 539 N N . GLU A 1 72 ? -4.774 -3.806 -12.723 1.00 95.50 72 GLU A N 1
ATOM 540 C CA . GLU A 1 72 ? -4.467 -3.359 -14.082 1.00 95.50 72 GLU A CA 1
ATOM 541 C C . GLU A 1 72 ? -2.998 -2.966 -14.259 1.00 95.50 72 GLU A C 1
ATOM 543 O O . GLU A 1 72 ? -2.381 -3.335 -15.256 1.00 95.50 72 GLU A O 1
ATOM 548 N N . THR A 1 73 ? -2.415 -2.284 -13.274 1.00 95.88 73 THR A N 1
ATOM 549 C CA . THR A 1 73 ? -0.999 -1.900 -13.272 1.00 95.88 73 THR A CA 1
ATOM 550 C C . THR A 1 73 ? -0.117 -3.137 -13.329 1.00 95.88 73 THR A C 1
ATOM 552 O O . THR A 1 73 ? 0.731 -3.230 -14.212 1.00 95.88 73 THR A O 1
ATOM 555 N N . LEU A 1 74 ? -0.353 -4.117 -12.451 1.00 94.69 74 LEU A N 1
ATOM 556 C CA . LEU A 1 74 ? 0.394 -5.376 -12.446 1.00 94.69 74 LEU A CA 1
ATOM 557 C C . LEU A 1 74 ? 0.281 -6.119 -13.779 1.00 94.69 74 LEU A C 1
ATOM 559 O O . LEU A 1 74 ? 1.293 -6.585 -14.298 1.00 94.69 74 LEU A O 1
ATOM 563 N N . ARG A 1 75 ? -0.920 -6.172 -14.366 1.00 93.38 75 ARG A N 1
ATOM 564 C CA . ARG A 1 75 ? -1.137 -6.795 -15.677 1.00 93.38 75 ARG A CA 1
ATOM 565 C C . ARG A 1 75 ? -0.333 -6.085 -16.760 1.00 93.38 75 ARG A C 1
ATOM 567 O O . ARG A 1 75 ? 0.300 -6.719 -17.594 1.00 93.38 75 ARG A O 1
ATOM 574 N N . HIS A 1 76 ? -0.324 -4.756 -16.741 1.00 93.88 76 HIS A N 1
ATOM 575 C CA . HIS A 1 76 ? 0.405 -3.966 -17.727 1.00 93.88 76 HIS A CA 1
ATOM 576 C C . HIS A 1 76 ? 1.924 -4.068 -17.557 1.00 93.88 76 HIS A C 1
ATOM 578 O O . HIS A 1 76 ? 2.637 -4.024 -18.554 1.00 93.88 76 HIS A O 1
ATOM 584 N N . LEU A 1 77 ? 2.431 -4.252 -16.335 1.00 91.25 77 LEU A N 1
ATOM 585 C CA . LEU A 1 77 ? 3.859 -4.489 -16.110 1.00 91.25 77 LEU A CA 1
ATOM 586 C C . LEU A 1 77 ? 4.344 -5.824 -16.683 1.00 91.25 77 LEU A C 1
ATOM 588 O O . LEU A 1 77 ? 5.504 -5.918 -17.090 1.00 91.25 77 LEU A O 1
ATOM 592 N N . THR A 1 78 ? 3.481 -6.843 -16.702 1.00 84.31 78 THR A N 1
ATOM 593 C CA . THR A 1 78 ? 3.833 -8.196 -17.151 1.00 84.31 78 THR A CA 1
ATOM 594 C C . THR A 1 78 ? 3.535 -8.441 -18.629 1.00 84.31 78 THR A C 1
ATOM 596 O O . THR A 1 78 ? 4.301 -9.143 -19.287 1.00 84.31 78 THR A O 1
ATOM 599 N N . GLU A 1 79 ? 2.457 -7.866 -19.166 1.00 85.69 79 GLU A N 1
ATOM 600 C CA . GLU A 1 79 ? 1.964 -8.162 -20.519 1.00 85.69 79 GLU A CA 1
ATOM 601 C C . GLU A 1 79 ? 2.346 -7.107 -21.563 1.00 85.69 79 GLU A C 1
ATOM 603 O O . GLU A 1 79 ? 2.423 -7.425 -22.752 1.00 85.69 79 GLU A O 1
ATOM 608 N N . LEU A 1 80 ? 2.574 -5.851 -21.158 1.00 83.31 80 LEU A N 1
ATOM 609 C CA . LEU A 1 80 ? 2.814 -4.764 -22.104 1.00 83.31 80 LEU A CA 1
ATOM 610 C C . LEU A 1 80 ? 4.296 -4.435 -22.239 1.00 83.31 80 LEU A C 1
ATOM 612 O O . LEU A 1 80 ? 5.039 -4.264 -21.273 1.00 83.31 80 LEU A O 1
ATOM 616 N N . GLN A 1 81 ? 4.707 -4.275 -23.495 1.00 76.38 81 GLN A N 1
ATOM 617 C CA . GLN A 1 81 ? 6.043 -3.795 -23.819 1.00 76.38 81 GLN A CA 1
ATOM 618 C C . GLN A 1 81 ? 6.156 -2.271 -23.664 1.00 76.38 81 GLN A C 1
ATOM 620 O O . GLN A 1 81 ? 7.232 -1.771 -23.352 1.00 76.38 81 GLN A O 1
ATOM 625 N N . GLU A 1 82 ? 5.063 -1.534 -23.873 1.00 86.31 82 GLU A N 1
ATOM 626 C CA . GLU A 1 82 ? 5.016 -0.081 -23.690 1.00 86.31 82 GLU A CA 1
ATOM 627 C C . GLU A 1 82 ? 4.582 0.295 -22.272 1.00 86.31 82 GLU A C 1
ATOM 629 O O . GLU A 1 82 ? 3.793 -0.407 -21.633 1.00 86.31 82 GLU A O 1
ATOM 634 N N . VAL A 1 83 ? 5.047 1.452 -21.798 1.00 88.88 83 VAL A N 1
ATOM 635 C CA . VAL A 1 83 ? 4.597 2.006 -20.518 1.00 88.88 83 VAL A CA 1
ATOM 636 C C . VAL A 1 83 ? 3.189 2.560 -20.689 1.00 88.88 83 VAL A C 1
ATOM 638 O O . VAL A 1 83 ? 2.981 3.615 -21.287 1.00 88.88 83 VAL A O 1
ATOM 641 N N . SER A 1 84 ? 2.205 1.823 -20.178 1.00 92.75 84 SER A N 1
ATOM 642 C CA . SER A 1 84 ? 0.816 2.275 -20.206 1.00 92.75 84 SER A CA 1
ATOM 643 C C . SER A 1 84 ? 0.609 3.519 -19.341 1.00 92.75 84 SER A C 1
ATOM 645 O O . SER A 1 84 ? 1.304 3.746 -18.347 1.00 92.75 84 SER A O 1
ATOM 647 N N . SER A 1 85 ? -0.420 4.292 -19.677 1.00 92.88 85 SER A N 1
ATOM 648 C CA . SER A 1 85 ? -0.819 5.463 -18.900 1.00 92.88 85 SER A CA 1
ATOM 649 C C . SER A 1 85 ? -1.187 5.111 -17.453 1.00 92.88 85 SER A C 1
ATOM 651 O O . SER A 1 85 ? -0.911 5.896 -16.556 1.00 92.88 85 SER A O 1
ATOM 653 N N . VAL A 1 86 ? -1.738 3.917 -17.216 1.00 95.12 86 VAL A N 1
ATOM 654 C CA . VAL A 1 86 ? -2.087 3.421 -15.877 1.00 95.12 86 VAL A CA 1
ATOM 655 C C . VAL A 1 86 ? -0.842 3.200 -15.016 1.00 95.12 86 VAL A C 1
ATOM 657 O O . VAL A 1 86 ? -0.830 3.583 -13.848 1.00 95.12 86 VAL A O 1
ATOM 660 N N . VAL A 1 87 ? 0.222 2.647 -15.607 1.00 95.44 87 VAL A N 1
ATOM 661 C CA . VAL A 1 87 ? 1.513 2.459 -14.928 1.00 95.44 87 VAL A CA 1
ATOM 662 C C . VAL A 1 87 ? 2.135 3.814 -14.597 1.00 95.44 87 VAL A C 1
ATOM 664 O O . VAL A 1 87 ? 2.547 4.025 -13.457 1.00 95.44 87 VAL A O 1
ATOM 667 N N . ALA A 1 88 ? 2.164 4.745 -15.556 1.00 95.44 88 ALA A N 1
ATOM 668 C CA . ALA A 1 88 ? 2.681 6.094 -15.327 1.00 95.44 88 ALA A CA 1
ATOM 669 C C . ALA A 1 88 ? 1.912 6.813 -14.204 1.00 95.44 88 ALA A C 1
ATOM 671 O O . ALA A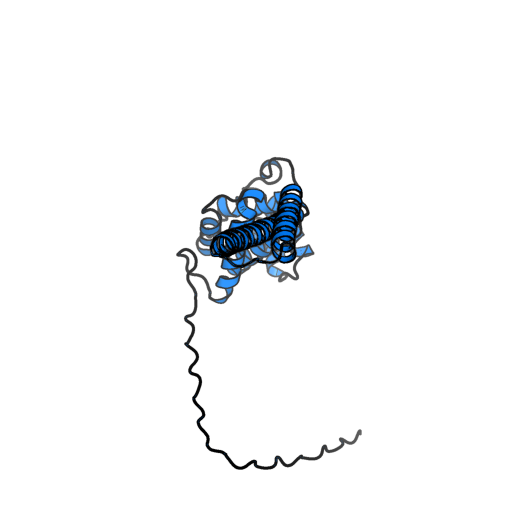 1 88 ? 2.527 7.389 -13.310 1.00 95.44 88 ALA A O 1
ATOM 672 N N . ASP A 1 89 ? 0.580 6.710 -14.193 1.00 95.81 89 ASP A N 1
ATOM 673 C CA . ASP A 1 89 ? -0.270 7.339 -13.178 1.00 95.81 89 ASP A CA 1
ATOM 674 C C . ASP A 1 89 ? 0.064 6.879 -11.769 1.00 95.81 89 ASP A C 1
ATOM 676 O O . ASP A 1 89 ? 0.170 7.713 -10.874 1.00 95.81 89 ASP A O 1
ATOM 680 N N . VAL A 1 90 ? 0.256 5.573 -11.562 1.00 96.69 90 VAL A N 1
ATOM 681 C CA . VAL A 1 90 ? 0.617 5.039 -10.243 1.00 96.69 90 VAL A CA 1
ATOM 682 C C . VAL A 1 90 ? 1.951 5.615 -9.770 1.00 96.69 90 VAL A C 1
ATOM 684 O O . VAL A 1 90 ? 2.032 6.089 -8.638 1.00 96.69 90 VAL A O 1
ATOM 687 N N . HIS A 1 91 ? 2.973 5.654 -10.627 1.00 96.19 91 HIS A N 1
ATOM 688 C CA . HIS A 1 91 ? 4.278 6.208 -10.254 1.00 96.19 91 HIS A CA 1
ATOM 689 C C . HIS A 1 91 ? 4.197 7.711 -9.955 1.00 96.19 91 HIS A C 1
ATOM 691 O O . HIS A 1 91 ? 4.692 8.162 -8.923 1.00 96.19 91 HIS A O 1
ATOM 697 N N . ILE A 1 92 ? 3.533 8.486 -10.817 1.00 95.50 92 ILE A N 1
ATOM 698 C CA . ILE A 1 92 ? 3.351 9.937 -10.652 1.00 95.50 92 ILE A CA 1
ATOM 699 C C . ILE A 1 92 ? 2.594 10.249 -9.357 1.00 95.50 92 ILE A C 1
ATOM 701 O O . ILE A 1 92 ? 2.957 11.157 -8.606 1.00 95.50 92 ILE A O 1
ATOM 705 N N . ASN A 1 93 ? 1.556 9.474 -9.061 1.00 95.06 93 ASN A N 1
ATOM 706 C CA . ASN A 1 93 ? 0.775 9.615 -7.844 1.00 95.06 93 ASN A CA 1
ATOM 707 C C . ASN A 1 93 ? 1.579 9.283 -6.577 1.00 95.06 93 ASN A C 1
ATOM 709 O O . ASN A 1 93 ? 1.467 10.000 -5.581 1.00 95.06 93 ASN A O 1
ATOM 713 N N . LEU A 1 94 ? 2.408 8.235 -6.604 1.00 95.19 94 LEU A N 1
ATOM 714 C CA . LEU A 1 94 ? 3.312 7.911 -5.496 1.00 95.19 94 LEU A CA 1
ATOM 715 C C . LEU A 1 94 ? 4.342 9.027 -5.280 1.00 95.19 94 LEU A C 1
ATOM 717 O O . LEU A 1 94 ? 4.485 9.504 -4.154 1.00 95.19 94 LEU A O 1
ATOM 721 N N . LEU A 1 95 ? 4.974 9.524 -6.350 1.00 94.06 95 LEU A N 1
ATOM 722 C CA . LEU A 1 95 ? 5.889 10.672 -6.288 1.00 94.06 95 LEU A CA 1
ATOM 723 C C . LEU A 1 95 ? 5.221 11.904 -5.669 1.00 94.06 95 LEU A C 1
ATOM 725 O O . LEU A 1 95 ? 5.808 12.561 -4.815 1.00 94.06 95 LEU A O 1
ATOM 729 N N . SER A 1 96 ? 3.972 12.188 -6.044 1.00 92.44 96 SER A N 1
ATOM 730 C CA . SER A 1 96 ? 3.193 13.291 -5.469 1.00 92.44 96 SER A CA 1
ATOM 731 C C . SER A 1 96 ? 3.064 13.189 -3.950 1.00 92.44 96 SER A C 1
ATOM 733 O O . SER A 1 96 ? 3.155 14.204 -3.256 1.00 92.44 96 SER A O 1
ATOM 735 N N . VAL A 1 97 ? 2.846 11.975 -3.435 1.00 92.38 97 VAL A N 1
ATOM 736 C CA . VAL A 1 97 ? 2.731 11.713 -1.995 1.00 92.38 97 VAL A CA 1
ATOM 737 C C . VAL A 1 97 ? 4.081 11.854 -1.299 1.00 92.38 97 VAL A C 1
ATOM 739 O O . VAL A 1 97 ? 4.135 12.473 -0.237 1.00 92.38 97 VAL A O 1
ATOM 742 N N . ILE A 1 98 ? 5.149 11.322 -1.894 1.00 92.12 98 ILE A N 1
ATOM 743 C CA . ILE A 1 98 ? 6.515 11.392 -1.354 1.00 92.12 98 ILE A CA 1
ATOM 744 C C . ILE A 1 98 ? 6.985 12.850 -1.263 1.00 92.12 98 ILE A C 1
ATOM 746 O O . ILE A 1 98 ? 7.492 13.285 -0.234 1.00 92.12 98 ILE A O 1
ATOM 750 N N . GLU A 1 99 ? 6.756 13.636 -2.312 1.00 90.38 99 GLU A N 1
ATOM 751 C CA . GLU A 1 99 ? 7.173 15.041 -2.387 1.00 90.38 99 GLU A CA 1
ATOM 752 C C . GLU A 1 99 ? 6.252 16.004 -1.629 1.00 90.38 99 GLU A C 1
ATOM 754 O O . GLU A 1 99 ? 6.496 17.211 -1.623 1.00 90.38 99 GLU A O 1
ATOM 759 N N . ASN A 1 100 ? 5.179 15.497 -1.013 1.00 81.75 100 ASN A N 1
ATOM 760 C CA . ASN A 1 100 ? 4.144 16.301 -0.364 1.00 81.75 100 ASN A CA 1
ATOM 761 C C . ASN A 1 100 ? 3.580 17.408 -1.285 1.00 81.75 100 ASN A C 1
ATOM 763 O O . ASN A 1 100 ? 3.258 18.518 -0.848 1.00 81.75 100 ASN A O 1
ATOM 767 N N . GLY A 1 101 ? 3.484 17.114 -2.585 1.00 70.44 101 GLY A N 1
ATOM 768 C CA . GLY A 1 101 ? 3.005 18.056 -3.590 1.00 70.44 101 GLY A CA 1
ATOM 769 C C . GLY A 1 101 ? 1.519 18.349 -3.392 1.00 70.44 101 GLY A C 1
ATOM 770 O O . GLY A 1 101 ? 0.695 17.433 -3.394 1.00 70.44 101 GLY A O 1
ATOM 771 N N . LYS A 1 102 ? 1.170 19.628 -3.212 1.00 65.12 102 LYS A N 1
ATOM 772 C CA . LYS A 1 102 ? -0.231 20.076 -3.094 1.00 65.12 102 LYS A CA 1
ATOM 773 C C . LYS A 1 102 ? -0.909 20.271 -4.452 1.00 65.12 102 LYS A C 1
ATOM 775 O O . LYS A 1 102 ? -2.136 20.217 -4.522 1.00 65.12 102 LYS A O 1
ATOM 780 N N . ASP A 1 103 ? -0.117 20.465 -5.501 1.00 73.50 103 ASP A N 1
ATOM 781 C CA . ASP A 1 103 ? -0.588 20.737 -6.857 1.00 73.50 103 ASP A CA 1
ATOM 782 C C . ASP A 1 103 ? -0.947 19.454 -7.619 1.00 73.50 103 ASP A C 1
ATOM 784 O O . ASP A 1 103 ? -0.695 18.331 -7.166 1.00 73.50 103 ASP A O 1
ATOM 788 N N . ASN A 1 104 ? -1.568 19.613 -8.789 1.00 80.19 104 ASN A N 1
ATOM 789 C CA . ASN A 1 104 ? -1.831 18.497 -9.688 1.00 80.19 104 ASN A CA 1
ATOM 790 C C . ASN A 1 104 ? -0.494 17.864 -10.118 1.00 80.19 104 ASN A C 1
ATOM 792 O O . ASN A 1 104 ? 0.306 18.529 -10.780 1.00 80.19 104 ASN A O 1
ATOM 796 N N . PRO A 1 105 ? -0.221 16.588 -9.787 1.00 84.06 105 PRO A N 1
ATOM 797 C CA . PRO A 1 105 ? 1.097 16.015 -10.034 1.00 84.06 105 PRO A CA 1
ATOM 798 C C . PRO A 1 105 ? 1.418 15.896 -11.522 1.00 84.06 105 PRO A C 1
ATOM 800 O O . PRO A 1 105 ? 2.586 15.925 -11.892 1.00 84.06 105 PRO A O 1
ATOM 803 N N . PHE A 1 106 ? 0.395 15.846 -12.378 1.00 85.19 106 PHE A N 1
ATOM 804 C CA . PHE A 1 106 ? 0.554 15.780 -13.828 1.00 85.19 106 PHE A CA 1
ATOM 805 C C . PHE A 1 106 ? 1.040 17.090 -14.465 1.00 85.19 106 PHE A C 1
ATOM 807 O O . PHE A 1 106 ? 1.537 17.051 -15.587 1.00 85.19 106 PHE A O 1
ATOM 814 N N . ASP A 1 107 ? 0.945 18.225 -13.762 1.00 85.44 107 ASP A N 1
ATOM 815 C CA . ASP A 1 107 ? 1.503 19.497 -14.243 1.00 85.44 107 ASP A CA 1
ATOM 816 C C . ASP A 1 107 ? 3.033 19.495 -14.109 1.00 85.44 107 ASP A C 1
ATOM 818 O O . ASP A 1 107 ? 3.748 19.997 -14.973 1.00 85.44 107 ASP A O 1
ATOM 822 N N . LYS A 1 108 ? 3.535 18.886 -13.025 1.00 86.44 108 LYS A N 1
ATOM 823 C CA . LYS A 1 108 ? 4.968 18.689 -12.772 1.00 86.44 108 LYS A CA 1
ATOM 824 C C . LYS A 1 108 ? 5.528 17.496 -13.548 1.00 86.44 108 LYS A C 1
ATOM 826 O O . LYS A 1 108 ? 6.679 17.527 -13.974 1.00 86.44 108 LYS A O 1
ATOM 831 N N . TYR A 1 109 ? 4.716 16.456 -13.718 1.00 91.38 109 TYR A N 1
ATOM 832 C CA . TYR A 1 109 ? 5.099 15.176 -14.301 1.00 91.38 109 TYR A CA 1
ATOM 833 C C . TYR A 1 109 ? 4.137 14.761 -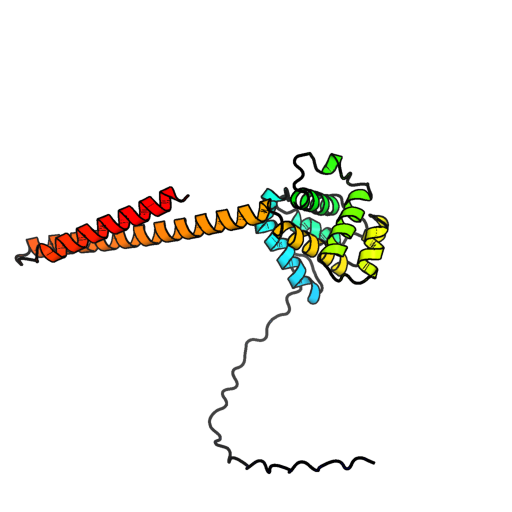15.422 1.00 91.38 109 TYR A C 1
ATOM 835 O O . TYR A 1 109 ? 3.190 14.001 -15.190 1.00 91.38 109 TYR A O 1
ATOM 843 N N . PRO A 1 110 ? 4.364 15.225 -16.661 1.00 88.31 110 PRO A N 1
ATOM 844 C CA . PRO A 1 110 ? 3.585 14.778 -17.807 1.00 88.31 110 PRO A CA 1
ATOM 845 C C . PRO A 1 110 ? 3.764 13.271 -18.042 1.00 88.31 110 PRO A C 1
ATOM 847 O O . PRO A 1 110 ? 4.881 12.762 -18.021 1.00 88.31 110 PRO A O 1
ATOM 850 N N . ARG A 1 111 ? 2.675 12.548 -18.342 1.00 84.44 111 ARG A N 1
ATOM 851 C CA . ARG A 1 111 ? 2.705 11.078 -18.539 1.00 84.44 111 ARG A CA 1
ATOM 852 C C . ARG A 1 111 ? 3.683 10.620 -19.625 1.00 84.44 111 ARG A C 1
ATOM 854 O O . ARG A 1 111 ? 4.275 9.554 -19.509 1.00 84.44 111 ARG A O 1
ATOM 861 N N . HIS A 1 112 ? 3.801 11.412 -20.689 1.00 82.00 112 HIS A N 1
ATOM 862 C CA . HIS A 1 112 ? 4.661 11.129 -21.841 1.00 82.00 112 HIS A CA 1
ATOM 863 C C . HIS A 1 112 ? 6.079 11.694 -21.691 1.00 82.00 112 HIS A C 1
ATOM 865 O O . HIS A 1 112 ? 6.878 11.553 -22.612 1.00 82.00 112 HIS A O 1
ATOM 871 N N . GLY A 1 113 ? 6.363 12.368 -20.576 1.00 87.50 113 GLY A N 1
ATOM 872 C CA . GLY A 1 113 ? 7.677 12.904 -20.261 1.00 87.50 113 GLY A CA 1
ATOM 873 C C . GLY A 1 113 ? 8.542 11.894 -19.512 1.00 87.50 113 GLY A C 1
ATOM 874 O O . GLY A 1 113 ? 8.040 10.945 -18.904 1.00 87.50 113 GLY A O 1
ATOM 875 N N . ASP A 1 114 ? 9.852 12.115 -19.546 1.00 94.00 114 ASP A N 1
ATOM 876 C CA . ASP A 1 114 ? 10.834 11.291 -18.836 1.00 94.00 114 ASP A CA 1
ATOM 877 C C . ASP A 1 114 ? 11.044 11.747 -17.384 1.00 94.00 114 ASP A C 1
ATOM 879 O O . ASP A 1 114 ? 11.656 11.030 -16.587 1.00 94.00 114 ASP A O 1
ATOM 883 N N . GLU A 1 115 ? 10.539 12.930 -17.016 1.00 93.56 115 GLU A N 1
ATOM 884 C CA . GLU A 1 115 ? 10.827 13.603 -15.746 1.00 93.56 115 GLU A CA 1
ATOM 885 C C . GLU A 1 115 ? 10.437 12.750 -14.541 1.00 93.56 115 GLU A C 1
ATOM 887 O O . GLU A 1 115 ? 11.191 12.668 -13.571 1.00 93.56 115 GLU A O 1
ATOM 892 N N . TRP A 1 116 ? 9.283 12.084 -14.607 1.00 94.25 116 TRP A N 1
ATOM 893 C CA . TRP A 1 116 ? 8.803 11.251 -13.510 1.00 94.25 116 TRP A CA 1
ATOM 894 C C . TRP A 1 116 ? 9.653 9.993 -13.340 1.00 94.25 116 TRP A C 1
ATOM 896 O O . TRP A 1 116 ? 10.030 9.685 -12.216 1.00 94.25 116 TRP A O 1
ATOM 906 N N . ILE A 1 117 ? 10.040 9.307 -14.423 1.00 95.19 117 ILE A N 1
ATOM 907 C CA . ILE A 1 117 ? 10.926 8.133 -14.336 1.00 95.19 117 ILE A CA 1
ATOM 908 C C . ILE A 1 117 ? 12.291 8.529 -13.787 1.00 95.19 117 ILE A C 1
ATOM 910 O O . ILE A 1 117 ? 12.821 7.859 -12.898 1.00 95.19 117 ILE A O 1
ATOM 914 N N . ARG A 1 118 ? 12.853 9.638 -14.272 1.00 93.62 118 ARG A N 1
ATOM 915 C CA . ARG A 1 118 ? 14.145 10.116 -13.778 1.00 93.62 118 ARG A CA 1
ATOM 916 C C . ARG A 1 118 ? 14.066 10.435 -12.287 1.00 93.62 118 ARG A C 1
ATOM 918 O O . ARG A 1 118 ? 14.979 10.100 -11.537 1.00 93.62 118 ARG A O 1
ATOM 925 N N . LYS A 1 119 ? 12.945 11.015 -11.845 1.00 93.44 119 LYS A N 1
ATOM 926 C CA . LYS A 1 119 ? 12.696 11.291 -10.430 1.00 93.44 119 LYS A CA 1
ATOM 927 C C . LYS A 1 119 ? 12.535 10.021 -9.597 1.00 93.44 119 LYS A C 1
ATOM 929 O O . LYS A 1 119 ? 13.075 9.957 -8.499 1.00 93.44 119 LYS A O 1
ATOM 934 N N . VAL A 1 120 ? 11.854 9.000 -10.117 1.00 92.69 120 VAL A N 1
ATOM 935 C CA . VAL A 1 120 ? 11.800 7.666 -9.495 1.00 92.69 120 VAL A CA 1
ATOM 936 C C . VAL A 1 120 ? 13.212 7.107 -9.301 1.00 92.69 120 VAL A C 1
ATOM 938 O O . VAL A 1 120 ? 13.529 6.634 -8.214 1.00 92.69 120 VAL A O 1
ATOM 941 N N . GLY A 1 121 ? 14.079 7.227 -10.312 1.00 90.88 121 GLY A N 1
ATOM 942 C CA . GLY A 1 121 ? 15.487 6.830 -10.217 1.00 90.88 121 GLY A CA 1
ATOM 943 C C . GLY A 1 121 ? 16.245 7.539 -9.092 1.00 90.88 121 GLY A C 1
ATOM 944 O O . GLY A 1 121 ? 16.992 6.893 -8.361 1.00 90.88 121 GLY A O 1
ATOM 945 N N . GLU A 1 122 ? 16.010 8.841 -8.893 1.00 89.50 122 GLU A N 1
ATOM 946 C CA . GLU A 1 122 ? 16.601 9.596 -7.778 1.00 89.50 122 GLU A CA 1
ATOM 947 C C . GLU A 1 122 ? 16.184 9.026 -6.412 1.00 89.50 122 GLU A C 1
ATOM 949 O O . GLU A 1 122 ? 17.041 8.848 -5.550 1.00 89.50 122 GLU A O 1
ATOM 954 N N . TYR A 1 123 ? 14.905 8.687 -6.217 1.00 86.50 123 TYR A N 1
ATOM 955 C CA . TYR A 1 123 ? 14.433 8.095 -4.958 1.00 86.50 123 TYR A CA 1
ATOM 956 C C . TYR A 1 123 ? 14.985 6.693 -4.726 1.00 86.50 123 TYR A C 1
ATOM 958 O O . TYR A 1 123 ? 15.462 6.397 -3.635 1.00 86.50 123 TYR A O 1
ATOM 966 N N . ILE A 1 124 ? 14.988 5.852 -5.758 1.00 83.44 124 ILE A N 1
ATOM 967 C CA . ILE A 1 124 ? 15.519 4.488 -5.658 1.00 83.44 124 ILE A CA 1
ATOM 968 C C . ILE A 1 124 ? 17.012 4.502 -5.339 1.00 83.44 124 ILE A C 1
ATOM 970 O O . ILE A 1 124 ? 17.463 3.719 -4.511 1.00 83.44 124 ILE A O 1
ATOM 974 N N . SER A 1 125 ? 17.779 5.429 -5.919 1.00 80.56 125 SER A N 1
ATOM 975 C CA . SER A 1 125 ? 19.203 5.576 -5.596 1.00 80.56 125 SER A CA 1
ATOM 976 C C . SER A 1 125 ? 19.463 5.962 -4.135 1.00 80.56 125 SER A C 1
ATOM 978 O O . SER A 1 125 ? 20.567 5.726 -3.646 1.00 80.56 125 SER A O 1
ATOM 980 N N . LEU A 1 126 ? 18.507 6.607 -3.463 1.00 70.75 126 LEU A N 1
ATOM 981 C CA . LEU A 1 126 ? 18.645 7.042 -2.071 1.00 70.75 126 LEU A CA 1
ATOM 982 C C . LEU A 1 126 ? 18.246 5.949 -1.076 1.00 70.75 126 LEU A C 1
ATOM 984 O O . LEU A 1 126 ? 18.792 5.903 0.026 1.00 70.75 126 LEU A O 1
ATOM 988 N N . THR A 1 127 ? 17.292 5.097 -1.446 1.00 66.62 127 THR A N 1
ATOM 989 C CA . THR A 1 127 ? 16.641 4.145 -0.535 1.00 66.62 127 THR A CA 1
ATOM 990 C C . THR A 1 127 ? 17.090 2.707 -0.746 1.00 66.62 127 THR A C 1
ATOM 992 O O . THR A 1 127 ? 16.958 1.883 0.158 1.00 66.62 127 THR A O 1
ATOM 995 N N . PHE A 1 128 ? 17.635 2.399 -1.921 1.00 61.50 128 PHE A N 1
ATOM 996 C CA . PHE A 1 128 ? 17.872 1.038 -2.359 1.00 61.50 128 PHE A CA 1
ATOM 997 C C . PHE A 1 128 ? 19.316 0.855 -2.834 1.00 61.50 128 PHE A C 1
ATOM 999 O O . PHE A 1 128 ? 19.860 1.669 -3.579 1.00 61.50 128 PHE A O 1
ATOM 1006 N N . HIS A 1 129 ? 19.932 -0.271 -2.467 1.00 60.00 129 HIS A N 1
ATOM 1007 C CA . HIS A 1 129 ? 21.108 -0.787 -3.173 1.00 60.00 129 HIS A CA 1
ATOM 1008 C C . HIS A 1 129 ? 20.643 -1.454 -4.473 1.00 60.00 129 HIS A C 1
ATOM 1010 O O . HIS A 1 129 ? 20.835 -2.655 -4.653 1.00 60.00 129 HIS A O 1
ATOM 1016 N N . ALA A 1 130 ? 19.953 -0.699 -5.334 1.00 57.66 130 ALA A N 1
ATOM 1017 C CA . ALA A 1 130 ? 19.519 -1.203 -6.630 1.00 57.66 130 ALA A CA 1
ATOM 1018 C C . ALA A 1 130 ? 20.719 -1.777 -7.371 1.00 57.66 130 ALA A C 1
ATOM 1020 O O . ALA A 1 130 ? 21.811 -1.208 -7.309 1.00 57.66 130 ALA A O 1
ATOM 1021 N N . GLU A 1 131 ? 20.512 -2.875 -8.098 1.00 63.38 131 GLU A N 1
ATOM 1022 C CA . GLU A 1 131 ? 21.494 -3.278 -9.093 1.00 63.38 131 GLU A CA 1
ATOM 1023 C C . GLU A 1 131 ? 21.762 -2.079 -10.008 1.00 63.38 131 GLU A C 1
ATOM 1025 O O . GLU A 1 131 ? 20.820 -1.435 -10.489 1.00 63.38 131 GLU A O 1
ATOM 1030 N N . ASP A 1 132 ? 23.042 -1.785 -10.256 1.00 71.56 132 ASP A N 1
ATOM 1031 C CA . ASP A 1 132 ? 23.477 -0.645 -11.075 1.00 71.56 132 ASP A CA 1
ATOM 1032 C C . ASP A 1 132 ? 22.709 -0.568 -12.411 1.00 71.56 132 ASP A C 1
ATOM 1034 O O . ASP A 1 132 ? 22.440 0.517 -12.930 1.00 71.56 132 ASP A O 1
ATOM 1038 N N . PHE A 1 133 ? 22.287 -1.725 -12.937 1.00 80.75 133 PHE A N 1
ATOM 1039 C CA . PHE A 1 133 ? 21.490 -1.855 -14.151 1.00 80.75 133 PHE A CA 1
ATOM 1040 C C . PHE A 1 133 ? 20.097 -1.209 -14.064 1.00 80.75 133 PHE A C 1
ATOM 1042 O O . PHE A 1 133 ? 19.713 -0.474 -14.979 1.00 80.75 133 PHE A O 1
ATOM 1049 N N . THR A 1 134 ? 19.334 -1.439 -12.989 1.00 87.00 134 THR A N 1
ATOM 1050 C CA . THR A 1 134 ? 17.981 -0.872 -12.849 1.00 87.00 134 THR A CA 1
ATOM 1051 C C . THR A 1 134 ? 18.056 0.647 -12.804 1.00 87.00 134 THR A C 1
ATOM 1053 O O . THR A 1 134 ? 17.342 1.334 -13.536 1.00 87.00 134 THR A O 1
ATOM 1056 N N . LEU A 1 135 ? 18.990 1.184 -12.019 1.00 85.75 135 LEU A N 1
ATOM 1057 C CA . LEU A 1 135 ? 19.201 2.624 -11.926 1.00 85.75 135 LEU A CA 1
ATOM 1058 C C . LEU A 1 135 ? 19.672 3.221 -13.263 1.00 85.75 135 LEU A C 1
ATOM 1060 O O . LEU A 1 135 ? 19.190 4.278 -13.675 1.00 85.75 135 LEU A O 1
ATOM 1064 N N . GLN A 1 136 ? 20.566 2.533 -13.981 1.00 87.00 136 GLN A N 1
ATOM 1065 C CA . GLN A 1 136 ? 20.998 2.941 -15.320 1.00 87.00 136 GLN A CA 1
ATOM 1066 C C . GLN A 1 136 ? 19.820 3.028 -16.299 1.00 87.00 136 GLN A C 1
ATOM 1068 O O . GLN A 1 136 ? 19.752 3.981 -17.077 1.00 87.00 136 GLN A O 1
ATOM 1073 N N . CYS A 1 137 ? 18.886 2.076 -16.246 1.00 91.25 137 CYS A N 1
ATOM 1074 C CA . CYS A 1 137 ? 17.678 2.090 -17.068 1.00 91.25 137 CYS A CA 1
ATOM 1075 C C . CYS A 1 137 ? 16.765 3.272 -16.716 1.00 91.25 137 CYS A C 1
ATOM 1077 O O . CYS A 1 137 ? 16.318 3.986 -17.608 1.00 91.25 137 CYS A O 1
ATOM 1079 N N . LEU A 1 138 ? 16.527 3.543 -15.430 1.00 92.81 138 LEU A N 1
ATOM 1080 C CA . LEU A 1 138 ? 15.699 4.682 -15.005 1.00 92.81 138 LEU A CA 1
ATOM 1081 C C . LEU A 1 138 ? 16.302 6.031 -15.427 1.00 92.81 138 LEU A C 1
ATOM 1083 O O . LEU A 1 138 ? 15.583 6.946 -15.821 1.00 92.81 138 LEU A O 1
ATOM 1087 N N . ASN A 1 139 ? 17.629 6.155 -15.436 1.00 90.44 139 ASN A N 1
ATOM 1088 C CA . ASN A 1 139 ? 18.303 7.369 -15.903 1.00 90.44 139 ASN A CA 1
ATOM 1089 C C . ASN A 1 139 ? 18.121 7.643 -17.408 1.00 90.44 139 ASN A C 1
ATOM 1091 O O . ASN A 1 139 ? 18.338 8.772 -17.845 1.00 90.44 139 ASN A O 1
ATOM 1095 N N . GLN A 1 140 ? 17.701 6.646 -18.193 1.00 92.75 140 GLN A N 1
ATOM 1096 C CA . GLN A 1 140 ? 17.367 6.782 -19.618 1.00 92.75 140 GLN A CA 1
ATOM 1097 C C . GLN A 1 140 ? 15.878 7.110 -19.852 1.00 92.75 140 GLN A C 1
ATOM 1099 O O . GLN A 1 140 ? 15.390 7.030 -20.983 1.00 92.75 140 GLN A O 1
ATOM 1104 N N . GLY A 1 141 ? 15.137 7.454 -18.794 1.00 92.88 141 GLY A N 1
ATOM 1105 C CA . GLY A 1 141 ? 13.729 7.829 -18.889 1.00 92.88 141 GLY A CA 1
ATOM 1106 C C . GLY A 1 141 ? 12.812 6.646 -19.203 1.00 92.88 141 GLY A C 1
ATOM 1107 O O . GLY A 1 141 ? 13.132 5.481 -18.943 1.00 92.88 141 GLY A O 1
ATOM 1108 N N . VAL A 1 142 ? 11.653 6.938 -19.791 1.00 93.44 142 VAL A N 1
ATOM 1109 C CA . VAL A 1 142 ? 10.626 5.948 -20.156 1.00 93.44 142 VAL A CA 1
ATOM 1110 C C . VAL A 1 142 ? 11.202 4.867 -21.075 1.00 93.44 142 VAL A C 1
ATOM 1112 O O . VAL A 1 142 ? 10.845 3.692 -20.953 1.00 93.44 142 VAL A O 1
ATOM 1115 N N . SER A 1 143 ? 12.138 5.240 -21.954 1.00 92.38 143 SER A N 1
ATOM 1116 C CA . SER A 1 143 ? 12.797 4.306 -22.872 1.00 92.38 143 SER A CA 1
ATOM 1117 C C . SER A 1 143 ? 13.612 3.229 -22.149 1.00 92.38 143 SER A C 1
ATOM 1119 O O . SER A 1 143 ? 13.515 2.048 -22.491 1.00 92.38 143 SER A O 1
ATOM 1121 N N . GLY A 1 144 ? 14.351 3.601 -21.102 1.00 92.56 144 GLY A N 1
ATOM 1122 C CA . GLY A 1 144 ? 15.094 2.641 -20.297 1.00 92.56 144 GLY A CA 1
ATOM 1123 C C . GLY A 1 144 ? 14.185 1.860 -19.356 1.00 92.56 144 GLY A C 1
ATOM 1124 O O . GLY A 1 144 ? 14.327 0.643 -19.263 1.00 92.56 144 GLY A O 1
ATOM 1125 N N . TYR A 1 145 ? 13.169 2.487 -18.754 1.00 93.06 145 TYR A N 1
ATOM 1126 C CA . TYR A 1 145 ? 12.166 1.758 -17.963 1.00 93.06 145 TYR A CA 1
ATOM 1127 C C . TYR A 1 145 ? 11.480 0.649 -18.774 1.00 93.06 145 TYR A C 1
ATOM 1129 O O . TYR A 1 145 ? 11.248 -0.449 -18.270 1.00 93.06 145 TYR A O 1
ATOM 1137 N N . ARG A 1 146 ? 11.208 0.888 -20.063 1.00 92.00 146 ARG A N 1
ATOM 1138 C CA . ARG A 1 146 ? 10.681 -0.133 -20.980 1.00 92.00 146 ARG A CA 1
ATOM 1139 C C . ARG A 1 146 ? 11.580 -1.369 -21.076 1.00 92.00 146 ARG A C 1
ATOM 1141 O O . ARG A 1 146 ? 11.043 -2.470 -21.190 1.00 92.00 146 ARG A O 1
ATOM 1148 N N . SER A 1 147 ? 12.900 -1.194 -21.027 1.00 91.19 147 SER A N 1
ATOM 1149 C CA . SER A 1 147 ? 13.871 -2.293 -21.112 1.00 91.19 147 SER A CA 1
ATOM 1150 C C . SER A 1 147 ? 13.971 -3.146 -19.844 1.00 91.19 147 SER A C 1
ATOM 1152 O O . SER A 1 147 ? 14.508 -4.252 -19.909 1.00 91.19 147 SER A O 1
ATOM 1154 N N . LEU A 1 148 ? 13.416 -2.685 -18.716 1.00 91.81 148 LEU A N 1
ATOM 1155 C CA . LEU A 1 148 ? 13.343 -3.483 -17.495 1.00 91.81 148 LEU A CA 1
ATOM 1156 C C . LEU A 1 148 ? 12.434 -4.701 -17.692 1.00 91.81 148 LEU A C 1
ATOM 1158 O O . LEU A 1 148 ? 11.357 -4.619 -18.297 1.00 91.81 148 LEU A O 1
ATOM 1162 N N . ASN A 1 149 ? 12.849 -5.833 -17.127 1.00 91.25 149 ASN A N 1
ATOM 1163 C CA . ASN A 1 149 ? 11.982 -7.001 -17.029 1.00 91.25 149 ASN A CA 1
ATOM 1164 C C . ASN A 1 149 ? 10.836 -6.736 -16.016 1.00 91.25 149 ASN A C 1
ATOM 1166 O O . ASN A 1 149 ? 10.932 -5.802 -15.211 1.00 91.25 149 ASN A O 1
ATOM 1170 N N . PRO A 1 150 ? 9.740 -7.518 -16.049 1.00 91.69 150 PRO A N 1
ATOM 1171 C CA . PRO A 1 150 ? 8.601 -7.309 -15.154 1.00 91.69 150 PRO A CA 1
ATOM 1172 C C . PRO A 1 150 ? 8.958 -7.307 -13.660 1.00 91.69 150 PRO A C 1
ATOM 1174 O O . PRO A 1 150 ? 8.433 -6.474 -12.924 1.00 91.69 150 PRO A O 1
ATOM 1177 N N . SER A 1 151 ? 9.875 -8.177 -13.227 1.00 91.31 151 SER A N 1
ATOM 1178 C CA . SER A 1 151 ? 10.323 -8.273 -11.833 1.00 91.31 151 SER A CA 1
ATOM 1179 C C . SER A 1 151 ? 11.002 -6.976 -11.377 1.00 91.31 151 SER A C 1
ATOM 1181 O O . SER A 1 151 ? 10.604 -6.399 -10.370 1.00 91.31 151 SER A O 1
ATOM 1183 N N . CYS A 1 152 ? 11.925 -6.425 -12.175 1.00 91.62 152 CYS A N 1
ATOM 1184 C CA . CYS A 1 152 ? 12.570 -5.138 -11.890 1.00 91.62 152 CYS A CA 1
ATOM 1185 C C . CYS A 1 152 ? 11.568 -3.971 -11.893 1.00 91.62 152 CYS A C 1
ATOM 1187 O O . CYS A 1 152 ? 11.676 -3.051 -11.088 1.00 91.62 152 CYS A O 1
ATOM 1189 N N . LYS A 1 153 ? 10.564 -3.984 -12.783 1.00 93.56 153 LYS A N 1
ATOM 1190 C CA . LYS A 1 153 ? 9.509 -2.951 -12.789 1.00 93.56 153 LYS A CA 1
ATOM 1191 C C . LYS A 1 153 ? 8.653 -2.998 -11.521 1.00 93.56 153 LYS A C 1
ATOM 1193 O O . LYS A 1 153 ? 8.259 -1.951 -11.009 1.00 93.56 153 LYS A O 1
ATOM 1198 N N . LEU A 1 154 ? 8.356 -4.199 -11.030 1.00 93.38 154 LEU A N 1
ATOM 1199 C CA . LEU A 1 154 ? 7.608 -4.410 -9.794 1.00 93.38 154 LEU A CA 1
ATOM 1200 C C . LEU A 1 154 ? 8.432 -4.035 -8.556 1.00 93.38 154 LEU A C 1
ATOM 1202 O O . LEU A 1 154 ? 7.902 -3.428 -7.629 1.00 93.38 154 LEU A O 1
ATOM 1206 N N . GLU A 1 155 ? 9.727 -4.338 -8.561 1.00 91.56 155 GLU A N 1
ATOM 1207 C CA . GLU A 1 155 ? 10.673 -3.899 -7.535 1.00 91.56 155 GLU A CA 1
ATOM 1208 C C . GLU A 1 155 ? 10.699 -2.369 -7.429 1.00 91.56 155 GLU A C 1
ATOM 1210 O O . GLU A 1 155 ? 10.469 -1.830 -6.350 1.00 91.56 155 GLU A O 1
ATOM 1215 N N . VAL A 1 156 ? 10.832 -1.666 -8.561 1.00 93.06 156 VAL A N 1
ATOM 1216 C CA . VAL A 1 156 ? 10.743 -0.195 -8.638 1.00 93.06 156 VAL A CA 1
ATOM 1217 C C . VAL A 1 156 ? 9.454 0.334 -7.994 1.00 93.06 156 VAL A C 1
ATOM 1219 O O . VAL A 1 156 ? 9.498 1.293 -7.221 1.00 93.06 156 VAL A O 1
ATOM 1222 N N . LEU A 1 157 ? 8.305 -0.293 -8.275 1.00 94.56 157 LEU A N 1
ATOM 1223 C CA . LEU A 1 157 ? 7.028 0.093 -7.666 1.00 94.56 157 LEU A CA 1
ATOM 1224 C C . LEU A 1 157 ? 7.006 -0.118 -6.152 1.00 94.56 157 LEU A C 1
ATOM 1226 O O . LEU A 1 157 ? 6.535 0.761 -5.429 1.00 94.56 157 LEU A O 1
ATOM 1230 N N . ASN A 1 158 ? 7.493 -1.258 -5.664 1.00 94.44 158 ASN A N 1
ATOM 1231 C CA . ASN A 1 158 ? 7.523 -1.536 -4.230 1.00 94.44 158 ASN A CA 1
ATOM 1232 C C . ASN A 1 158 ? 8.474 -0.589 -3.493 1.00 94.44 158 ASN A C 1
ATOM 1234 O O . ASN A 1 158 ? 8.089 -0.062 -2.454 1.00 94.44 158 ASN A O 1
ATOM 1238 N N . CYS A 1 159 ? 9.633 -0.255 -4.071 1.00 91.94 159 CYS A N 1
ATOM 1239 C CA . CYS A 1 159 ? 10.525 0.762 -3.511 1.00 91.94 159 CYS A CA 1
ATOM 1240 C C . CYS A 1 159 ? 9.824 2.119 -3.354 1.00 91.94 159 CYS A C 1
ATOM 12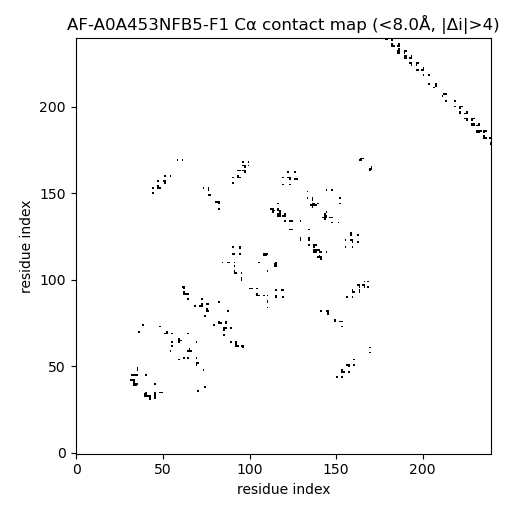42 O O . CYS A 1 159 ? 9.971 2.780 -2.329 1.00 91.94 159 CYS A O 1
ATOM 1244 N N . LEU A 1 160 ? 9.028 2.538 -4.344 1.00 93.69 160 LEU A N 1
ATOM 1245 C CA . LEU A 1 160 ? 8.241 3.771 -4.232 1.00 93.69 160 LEU A CA 1
ATOM 1246 C C . LEU A 1 160 ? 7.129 3.669 -3.188 1.00 93.69 160 LEU A C 1
ATOM 1248 O O . LEU A 1 160 ? 6.829 4.663 -2.530 1.00 93.69 160 LEU A O 1
ATOM 1252 N N . CYS A 1 161 ? 6.504 2.502 -3.032 1.00 95.62 161 CYS A N 1
ATOM 1253 C CA . CYS A 1 161 ? 5.520 2.280 -1.975 1.00 95.62 161 CYS A CA 1
ATOM 1254 C C . CYS A 1 161 ? 6.172 2.410 -0.592 1.00 95.62 161 CYS A C 1
ATOM 1256 O O . CYS A 1 161 ? 5.636 3.113 0.263 1.00 95.62 161 CYS A O 1
ATOM 1258 N N . ASP A 1 162 ? 7.343 1.807 -0.391 1.00 92.81 162 ASP A N 1
ATOM 1259 C CA . ASP A 1 162 ? 8.099 1.875 0.865 1.00 92.81 162 ASP A CA 1
ATOM 1260 C C . ASP A 1 162 ? 8.558 3.308 1.178 1.00 92.81 162 ASP A C 1
ATOM 1262 O O . ASP A 1 162 ? 8.440 3.784 2.314 1.00 92.81 162 ASP A O 1
ATOM 1266 N N . GLU A 1 163 ? 8.997 4.048 0.160 1.00 92.38 163 GLU A N 1
ATOM 1267 C CA . GLU A 1 163 ? 9.328 5.465 0.310 1.00 92.38 163 GLU A CA 1
ATOM 1268 C C . GLU A 1 163 ? 8.081 6.305 0.628 1.00 92.38 163 GLU A C 1
ATOM 1270 O O . GLU A 1 163 ? 8.102 7.162 1.513 1.00 92.38 163 GLU A O 1
ATOM 1275 N N . ALA A 1 164 ? 6.942 6.018 -0.011 1.00 93.62 164 ALA A N 1
ATOM 1276 C CA . ALA A 1 164 ? 5.678 6.674 0.311 1.00 93.62 164 ALA A CA 1
ATOM 1277 C C . ALA A 1 164 ? 5.234 6.386 1.754 1.00 93.62 164 ALA A C 1
ATOM 1279 O O . ALA A 1 164 ? 4.760 7.299 2.430 1.00 93.62 164 ALA A O 1
ATOM 1280 N N . LEU A 1 165 ? 5.413 5.162 2.267 1.00 93.44 165 LEU A N 1
ATOM 1281 C CA . LEU A 1 165 ? 5.147 4.825 3.677 1.00 93.44 165 LEU A CA 1
ATOM 1282 C C . LEU A 1 165 ? 6.026 5.632 4.638 1.00 93.44 165 LEU A C 1
ATOM 1284 O O . LEU A 1 165 ? 5.617 5.925 5.764 1.00 93.44 165 LEU A O 1
ATOM 1288 N N . SER A 1 166 ? 7.213 6.028 4.183 1.00 89.44 166 SER A N 1
ATOM 1289 C CA . SER A 1 166 ? 8.144 6.845 4.953 1.00 89.44 166 SER A CA 1
ATOM 1290 C C . SER A 1 166 ? 7.781 8.334 4.975 1.00 89.44 166 SER A C 1
ATOM 1292 O O . SER A 1 166 ? 8.367 9.090 5.761 1.00 89.44 166 SER A O 1
ATOM 1294 N N . CYS A 1 167 ? 6.791 8.772 4.191 1.00 90.38 167 CYS A N 1
ATOM 1295 C CA . CYS A 1 167 ? 6.374 10.168 4.154 1.00 90.38 167 CYS A CA 1
ATOM 1296 C C . CYS A 1 167 ? 5.490 10.546 5.356 1.00 90.38 167 CYS A C 1
ATOM 1298 O O . CYS A 1 167 ? 4.746 9.734 5.914 1.00 90.38 167 CYS A O 1
ATOM 1300 N N . GLU A 1 168 ? 5.541 11.820 5.754 1.00 89.88 168 GLU A N 1
ATOM 1301 C CA . GLU A 1 168 ? 4.773 12.349 6.892 1.00 89.88 168 GLU A CA 1
ATOM 1302 C C . GLU A 1 168 ? 3.264 12.111 6.739 1.00 89.88 168 GLU A C 1
ATOM 1304 O O . GLU A 1 168 ? 2.582 11.765 7.706 1.00 89.88 168 GLU A O 1
ATOM 1309 N N . LYS A 1 169 ? 2.744 12.243 5.513 1.00 89.62 169 LYS A N 1
ATOM 1310 C CA . LYS A 1 169 ? 1.317 12.094 5.217 1.00 89.62 169 LYS A CA 1
ATOM 1311 C C . LYS A 1 169 ? 0.818 10.676 5.508 1.00 89.62 169 LYS A C 1
ATOM 1313 O O . LYS A 1 169 ? -0.225 10.525 6.146 1.00 89.62 169 LYS A O 1
ATOM 1318 N N . LEU A 1 170 ? 1.542 9.644 5.061 1.00 92.56 170 LEU A N 1
ATOM 1319 C CA . LEU A 1 170 ? 1.163 8.255 5.336 1.00 92.56 170 LEU A CA 1
ATOM 1320 C C . LEU A 1 170 ? 1.480 7.857 6.775 1.00 92.56 170 LEU A C 1
ATOM 1322 O O . LEU A 1 170 ? 0.631 7.226 7.400 1.00 92.56 170 LEU A O 1
ATOM 1326 N N . ARG A 1 171 ? 2.604 8.303 7.345 1.00 91.81 171 ARG A N 1
ATOM 1327 C CA . ARG A 1 171 ? 2.933 8.051 8.758 1.00 91.81 171 ARG A CA 1
ATOM 1328 C C . ARG A 1 171 ? 1.859 8.595 9.703 1.00 91.81 171 ARG A C 1
ATOM 1330 O O . ARG A 1 171 ? 1.345 7.859 10.535 1.00 91.81 171 ARG A O 1
ATOM 1337 N N . THR A 1 172 ? 1.407 9.829 9.480 1.00 90.88 172 THR A N 1
ATOM 1338 C CA . THR A 1 172 ? 0.300 10.429 10.244 1.00 90.88 172 THR A CA 1
ATOM 1339 C C . THR A 1 172 ? -1.009 9.658 10.052 1.00 90.88 172 THR A C 1
ATOM 1341 O O . THR A 1 172 ? -1.804 9.518 10.981 1.00 90.88 172 THR A O 1
ATOM 1344 N N . CYS A 1 173 ? -1.264 9.141 8.845 1.00 90.06 173 CYS A N 1
ATOM 1345 C CA . CYS A 1 173 ? -2.439 8.310 8.596 1.00 90.06 173 CYS A CA 1
ATOM 1346 C C . CYS A 1 173 ? -2.390 6.993 9.380 1.00 90.06 173 CYS A C 1
ATOM 1348 O O . CYS A 1 173 ? -3.410 6.602 9.950 1.00 90.06 173 CYS A O 1
ATOM 1350 N N . ILE A 1 174 ? -1.230 6.335 9.418 1.00 92.00 174 ILE A N 1
ATOM 1351 C CA . ILE A 1 174 ? -1.007 5.105 10.187 1.00 92.00 174 ILE A CA 1
ATOM 1352 C C . ILE A 1 174 ? -1.258 5.382 11.671 1.00 92.00 174 ILE A C 1
ATOM 1354 O O . ILE A 1 174 ? -2.139 4.754 12.254 1.00 92.00 174 ILE A O 1
ATOM 1358 N N . ASP A 1 175 ? -0.622 6.414 12.232 1.00 90.50 175 ASP A N 1
ATOM 1359 C CA . ASP A 1 175 ? -0.788 6.789 13.642 1.00 90.50 175 ASP A CA 1
ATOM 1360 C C . ASP A 1 175 ? -2.258 7.072 13.999 1.00 90.50 175 ASP A C 1
ATOM 1362 O O . ASP A 1 175 ? -2.766 6.637 15.036 1.00 90.50 175 ASP A O 1
ATOM 1366 N N . ASN A 1 176 ? -2.983 7.776 13.124 1.00 89.31 176 ASN A N 1
ATOM 1367 C CA . ASN A 1 176 ? -4.401 8.074 13.332 1.00 89.31 176 ASN A CA 1
ATOM 1368 C C . ASN A 1 176 ? -5.284 6.820 13.244 1.00 89.31 176 ASN A C 1
ATOM 1370 O O . ASN A 1 176 ? -6.233 6.681 14.022 1.00 89.31 176 ASN A O 1
ATOM 1374 N N . LYS A 1 177 ? -4.995 5.900 12.313 1.00 87.62 177 LYS A N 1
ATOM 1375 C CA . LYS A 1 177 ? -5.706 4.615 12.214 1.00 87.62 177 LYS A CA 1
ATOM 1376 C C . LYS A 1 177 ? -5.461 3.757 13.456 1.00 87.62 177 LYS A C 1
ATOM 1378 O O . LYS A 1 177 ? -6.422 3.181 13.968 1.00 87.62 177 LYS A O 1
ATOM 1383 N N . ASP A 1 178 ? -4.237 3.729 13.970 1.00 88.69 178 ASP A N 1
ATOM 1384 C CA . ASP A 1 178 ? -3.875 2.965 15.166 1.00 88.69 178 ASP A CA 1
ATOM 1385 C C . ASP A 1 178 ? -4.576 3.509 16.409 1.00 88.69 178 ASP A C 1
ATOM 1387 O O . ASP A 1 178 ? -5.254 2.755 17.113 1.00 88.69 178 ASP A O 1
ATOM 1391 N N . ARG A 1 179 ? -4.541 4.831 16.624 1.00 88.50 179 ARG A N 1
ATOM 1392 C CA . ARG A 1 179 ? -5.292 5.489 17.710 1.00 88.50 179 ARG A CA 1
ATOM 1393 C C . ARG A 1 179 ? -6.782 5.174 17.637 1.00 88.50 179 ARG A C 1
ATOM 1395 O O . ARG A 1 179 ? -7.384 4.771 18.631 1.00 88.50 179 ARG A O 1
ATOM 1402 N N . LYS A 1 180 ? -7.373 5.280 16.443 1.00 90.19 180 LYS A N 1
ATOM 1403 C CA . LYS A 1 180 ? -8.788 4.960 16.222 1.00 90.19 180 LYS A CA 1
ATOM 1404 C C . LYS A 1 180 ? -9.105 3.491 16.497 1.00 90.19 180 LYS A C 1
ATOM 1406 O O . LYS A 1 180 ? -10.177 3.187 17.026 1.00 90.19 180 LYS A O 1
ATOM 1411 N N . CYS A 1 181 ? -8.203 2.579 16.142 1.00 89.38 181 CYS A N 1
ATOM 1412 C CA . CYS A 1 181 ? -8.349 1.153 16.411 1.00 89.38 181 CYS A CA 1
ATOM 1413 C C . CYS A 1 181 ? -8.355 0.875 17.918 1.00 89.38 181 CYS A C 1
ATOM 1415 O O . CYS A 1 181 ? -9.294 0.241 18.405 1.00 89.38 181 CYS A O 1
ATOM 1417 N N . VAL A 1 182 ? -7.372 1.412 18.648 1.00 91.50 182 VAL A N 1
ATOM 1418 C CA . VAL A 1 182 ? -7.261 1.284 20.111 1.00 91.50 182 VAL A CA 1
ATOM 1419 C C . VAL A 1 182 ? -8.516 1.827 20.790 1.00 91.50 182 VAL A C 1
ATOM 1421 O O . VAL A 1 182 ? -9.197 1.076 21.488 1.00 91.50 182 VAL A O 1
ATOM 1424 N N . ALA A 1 183 ? -8.914 3.063 20.480 1.00 91.69 183 ALA A N 1
ATOM 1425 C CA . ALA A 1 183 ? -10.126 3.662 21.038 1.00 91.69 183 ALA A CA 1
ATOM 1426 C C . ALA A 1 183 ? -11.381 2.824 20.728 1.00 91.69 183 ALA A C 1
ATOM 1428 O O . ALA A 1 183 ? -12.226 2.585 21.590 1.00 91.69 183 ALA A O 1
ATOM 1429 N N . THR A 1 184 ? -11.497 2.287 19.508 1.00 92.81 184 THR A N 1
ATOM 1430 C CA . THR A 1 184 ? -12.616 1.404 19.135 1.00 92.81 184 THR A CA 1
ATOM 1431 C C . THR A 1 184 ? -12.619 0.101 19.943 1.00 92.81 184 THR A C 1
ATOM 1433 O O . THR A 1 184 ? -13.693 -0.399 20.299 1.00 92.81 184 THR A O 1
ATOM 1436 N N . GLN A 1 185 ? -11.452 -0.484 20.217 1.00 93.94 185 GLN A N 1
ATOM 1437 C CA . GLN A 1 185 ? -11.328 -1.691 21.038 1.00 93.94 185 GLN A CA 1
ATOM 1438 C C . GLN A 1 185 ? -11.695 -1.412 22.498 1.00 93.94 185 GLN A C 1
ATOM 1440 O O . GLN A 1 185 ? -12.472 -2.178 23.071 1.00 93.94 185 GLN A O 1
ATOM 1445 N N . GLU A 1 186 ? -11.236 -0.296 23.062 1.00 93.62 186 GLU A N 1
ATOM 1446 C CA . GLU A 1 186 ? -11.580 0.146 24.418 1.00 93.62 186 GLU A CA 1
ATOM 1447 C C . GLU A 1 186 ? -13.082 0.393 24.566 1.00 93.62 186 GLU A C 1
ATOM 1449 O O . GLU A 1 186 ? -13.713 -0.160 25.467 1.00 93.62 186 GLU A O 1
ATOM 1454 N N . ILE A 1 187 ? -13.700 1.107 23.618 1.00 94.75 187 ILE A N 1
ATOM 1455 C CA . ILE A 1 187 ? -15.155 1.325 23.590 1.00 94.75 187 ILE A CA 1
ATOM 1456 C C . ILE A 1 187 ? -15.901 -0.013 23.573 1.00 94.75 187 ILE A C 1
ATOM 1458 O O . ILE A 1 187 ? -16.885 -0.188 24.300 1.00 94.75 187 ILE A O 1
ATOM 1462 N N . LYS A 1 188 ? -15.457 -0.978 22.757 1.00 96.12 188 LYS A N 1
ATOM 1463 C CA . LYS A 1 188 ? -16.074 -2.313 22.682 1.00 96.12 188 LYS A CA 1
ATOM 1464 C C . LYS A 1 188 ? -15.907 -3.088 23.990 1.00 96.12 188 LYS A C 1
ATOM 1466 O O . LYS A 1 188 ? -16.877 -3.702 24.436 1.00 96.12 188 LYS A O 1
ATOM 1471 N N . ALA A 1 189 ? -14.723 -3.064 24.597 1.00 96.94 189 ALA A N 1
ATOM 1472 C CA . ALA A 1 189 ? -14.436 -3.745 25.858 1.00 96.94 189 ALA A CA 1
ATOM 1473 C C . ALA A 1 189 ? -15.256 -3.154 27.013 1.00 96.94 189 ALA A C 1
ATOM 1475 O O . ALA A 1 189 ? -15.978 -3.887 27.690 1.00 96.94 189 ALA A O 1
ATOM 1476 N N . ALA A 1 190 ? -15.247 -1.829 27.159 1.00 95.88 190 ALA A N 1
ATOM 1477 C CA . ALA A 1 190 ? -16.024 -1.110 28.161 1.00 95.88 190 ALA A CA 1
ATOM 1478 C C . ALA A 1 190 ? -17.533 -1.342 27.987 1.00 95.88 190 ALA A C 1
ATOM 1480 O O . ALA A 1 190 ? -18.236 -1.644 28.949 1.00 95.88 190 ALA A O 1
ATOM 1481 N N . THR A 1 191 ? -18.033 -1.326 26.745 1.00 96.12 191 THR A N 1
ATOM 1482 C CA . THR A 1 191 ? -19.444 -1.631 26.448 1.00 96.12 191 THR A CA 1
ATOM 1483 C C . THR A 1 191 ? -19.820 -3.068 26.825 1.00 96.12 191 THR A C 1
ATOM 1485 O O . THR A 1 191 ? -20.932 -3.304 27.298 1.00 96.12 191 THR A O 1
ATOM 1488 N N . ARG A 1 192 ? -18.928 -4.047 26.620 1.00 96.88 192 ARG A N 1
ATOM 1489 C CA . ARG A 1 192 ? -19.158 -5.440 27.044 1.00 96.88 192 ARG A CA 1
ATOM 1490 C C . ARG A 1 192 ? -19.186 -5.552 28.567 1.00 96.88 192 ARG A C 1
ATOM 1492 O O . ARG A 1 192 ? -20.168 -6.073 29.087 1.00 96.88 192 ARG A O 1
ATOM 1499 N N . LYS A 1 193 ? -18.188 -4.982 29.255 1.00 96.19 193 LYS A N 1
ATOM 1500 C CA . LYS A 1 193 ? -18.110 -4.956 30.726 1.00 96.19 193 LYS A CA 1
ATOM 1501 C C . LYS A 1 193 ? -19.358 -4.313 31.338 1.00 96.19 193 LYS A C 1
ATOM 1503 O O . LYS A 1 193 ? -19.980 -4.896 32.217 1.00 96.19 193 LYS A O 1
ATOM 1508 N N . GLN A 1 194 ? -19.794 -3.169 30.807 1.00 94.12 194 GLN A N 1
ATOM 1509 C CA . GLN A 1 194 ? -20.999 -2.477 31.274 1.00 94.12 194 GLN A CA 1
ATOM 1510 C C . GLN A 1 194 ? -22.262 -3.341 31.111 1.00 94.12 194 GLN A C 1
ATOM 1512 O O . GLN A 1 194 ? -23.103 -3.381 32.005 1.00 94.12 194 GLN A O 1
ATOM 1517 N N . LYS A 1 195 ? -22.414 -4.042 29.977 1.00 95.69 195 LYS A N 1
ATOM 1518 C CA . LYS A 1 195 ? -23.564 -4.933 29.735 1.00 95.69 195 LYS A CA 1
ATOM 1519 C C . LYS A 1 195 ? -23.568 -6.145 30.662 1.00 95.69 195 LYS A C 1
ATOM 1521 O O . LYS A 1 195 ? -24.635 -6.546 31.113 1.00 95.69 195 LYS A O 1
ATOM 1526 N N . GLU A 1 196 ? -22.406 -6.732 30.914 1.00 96.62 196 GLU A N 1
ATOM 1527 C CA . GLU A 1 196 ? -22.262 -7.885 31.803 1.00 96.62 196 GLU A CA 1
ATOM 1528 C C . GLU A 1 196 ? -22.566 -7.518 33.258 1.00 96.62 196 GLU A C 1
ATOM 1530 O O . GLU A 1 196 ? -23.384 -8.179 33.893 1.00 96.62 196 GLU A O 1
ATOM 1535 N N . LEU A 1 197 ? -22.009 -6.408 33.748 1.00 95.56 197 LEU A N 1
ATOM 1536 C CA . LEU A 1 197 ? -22.270 -5.915 35.101 1.00 95.56 197 LEU A CA 1
ATOM 1537 C C . LEU A 1 197 ? -23.738 -5.533 35.311 1.00 95.56 197 LEU A C 1
ATOM 1539 O O . LEU A 1 197 ? -24.305 -5.876 36.343 1.00 95.56 197 LEU A O 1
ATOM 1543 N N . LYS A 1 198 ? -24.381 -4.892 34.323 1.00 93.75 198 LYS A N 1
ATOM 1544 C CA . LYS A 1 198 ? -25.821 -4.583 34.383 1.00 93.75 198 LYS A CA 1
ATOM 1545 C C . LYS A 1 198 ? -26.670 -5.848 34.522 1.00 93.75 198 LYS A C 1
ATOM 1547 O O . LYS A 1 198 ? -27.529 -5.899 35.388 1.00 93.75 198 LYS A O 1
ATOM 1552 N N . ARG A 1 199 ? -26.374 -6.901 33.750 1.00 94.00 199 ARG A N 1
ATOM 1553 C CA . ARG A 1 199 ? -27.060 -8.199 33.897 1.00 94.00 199 ARG A CA 1
ATOM 1554 C C . ARG A 1 199 ? -26.842 -8.805 35.280 1.00 94.00 199 ARG A C 1
ATOM 1556 O O . ARG A 1 199 ? -27.793 -9.269 35.889 1.00 94.00 199 ARG A O 1
ATOM 1563 N N . ARG A 1 200 ? -25.606 -8.761 35.786 1.00 91.38 200 ARG A N 1
ATOM 1564 C CA . ARG A 1 200 ? -25.268 -9.290 37.113 1.00 91.38 200 ARG A CA 1
ATOM 1565 C C . ARG A 1 200 ? -26.009 -8.549 38.231 1.00 91.38 200 ARG A C 1
ATOM 1567 O O . ARG A 1 200 ? -26.487 -9.187 39.161 1.00 91.38 200 ARG A O 1
ATOM 1574 N N . TYR A 1 201 ? -26.140 -7.228 38.109 1.00 90.00 201 TYR A N 1
ATOM 1575 C CA . TYR A 1 201 ? -26.941 -6.401 39.012 1.00 90.00 201 TYR A CA 1
ATOM 1576 C C . TYR A 1 201 ? -28.435 -6.757 38.944 1.00 90.00 201 TYR A C 1
ATOM 1578 O O . TYR A 1 201 ? -29.076 -6.967 39.974 1.00 90.00 201 TYR A O 1
ATOM 1586 N N . ASP A 1 202 ? -28.986 -6.882 37.735 1.00 89.25 202 ASP A N 1
ATOM 1587 C CA . ASP A 1 202 ? -30.394 -7.237 37.523 1.00 89.25 202 ASP A CA 1
ATOM 1588 C C . ASP A 1 202 ? -30.726 -8.644 38.058 1.00 89.25 202 ASP A C 1
ATOM 1590 O O . ASP A 1 202 ? -31.805 -8.869 38.602 1.00 89.25 202 ASP A O 1
ATOM 1594 N N . ASP A 1 203 ? -29.813 -9.607 37.927 1.00 87.88 203 ASP A N 1
ATOM 1595 C CA . ASP A 1 203 ? -30.002 -10.968 38.446 1.00 87.88 203 ASP A CA 1
ATOM 1596 C C . ASP A 1 203 ? -29.881 -11.017 39.979 1.00 87.88 203 ASP A C 1
ATOM 1598 O O . ASP A 1 203 ? -30.648 -11.715 40.649 1.00 87.88 203 ASP A O 1
ATOM 1602 N N . MET A 1 204 ? -28.972 -10.223 40.555 1.00 83.94 204 MET A N 1
ATOM 1603 C CA . MET A 1 204 ? -28.836 -10.075 42.006 1.00 83.94 204 MET A CA 1
ATOM 1604 C C . MET A 1 204 ? -30.099 -9.468 42.630 1.00 83.94 204 MET A C 1
ATOM 1606 O O . MET A 1 204 ? -30.621 -10.016 43.598 1.00 83.94 204 MET A O 1
ATOM 1610 N N . THR A 1 205 ? -30.638 -8.387 42.057 1.00 79.56 205 THR A N 1
ATOM 1611 C CA . THR A 1 205 ? -31.848 -7.724 42.582 1.00 79.56 205 THR A CA 1
ATOM 1612 C C . THR A 1 205 ? -33.081 -8.631 42.547 1.00 79.56 205 THR A C 1
ATOM 1614 O O . THR A 1 205 ? -33.810 -8.693 43.536 1.00 79.56 205 THR A O 1
ATOM 1617 N N . LYS A 1 206 ? -33.263 -9.431 41.488 1.00 79.81 206 LYS A N 1
ATOM 1618 C CA . LYS A 1 206 ? -34.328 -10.455 41.419 1.00 79.81 206 LYS A CA 1
ATOM 1619 C C . LYS A 1 206 ? -34.204 -11.546 42.485 1.00 79.81 206 LYS A C 1
ATOM 1621 O O . LYS A 1 206 ? -35.210 -12.103 42.908 1.00 79.81 206 LYS A O 1
ATOM 1626 N N . THR A 1 207 ? -32.983 -11.879 42.902 1.00 68.69 207 THR A N 1
ATOM 1627 C CA . THR A 1 207 ? -32.737 -12.921 43.913 1.00 68.69 207 THR A CA 1
ATOM 1628 C C . THR A 1 207 ? -33.069 -12.418 45.326 1.00 68.69 207 THR A C 1
ATOM 1630 O O . THR A 1 207 ? -33.591 -13.174 46.142 1.00 68.69 207 THR A O 1
ATOM 1633 N N . ILE A 1 208 ? -32.858 -11.123 45.594 1.00 62.47 208 ILE A N 1
ATOM 1634 C CA . ILE A 1 208 ? -33.186 -10.458 46.872 1.00 62.47 208 ILE A CA 1
ATOM 1635 C C . ILE A 1 208 ? -34.702 -10.386 47.107 1.00 62.47 208 ILE A C 1
ATOM 1637 O O . ILE A 1 208 ? -35.162 -10.594 48.229 1.00 62.47 208 ILE A O 1
ATOM 1641 N N . GLU A 1 209 ? -35.500 -10.164 46.055 1.00 56.97 209 GLU A N 1
ATOM 1642 C CA . GLU A 1 209 ? -36.973 -10.220 46.135 1.00 56.97 209 GLU A CA 1
ATOM 1643 C C . GLU A 1 209 ? -37.495 -11.607 46.579 1.00 56.97 209 GLU A C 1
ATOM 1645 O O . GLU A 1 209 ? -38.628 -11.720 47.048 1.00 56.97 209 GLU A O 1
ATOM 1650 N N . GLY A 1 210 ? -36.659 -12.653 46.492 1.00 57.47 210 GLY A N 1
ATOM 1651 C CA . GLY A 1 210 ? -36.944 -14.027 46.913 1.00 57.47 210 GLY A CA 1
ATOM 1652 C C . GLY A 1 210 ? -36.700 -14.350 48.395 1.00 57.47 210 GLY A C 1
ATOM 1653 O O . GLY A 1 210 ? -36.984 -15.477 48.799 1.00 57.47 210 GLY A O 1
ATOM 1654 N N . GLY A 1 211 ? -36.227 -13.398 49.213 1.00 50.25 211 GLY A N 1
ATOM 1655 C CA . GLY A 1 211 ? -36.190 -13.537 50.679 1.00 50.25 211 GLY A CA 1
ATOM 1656 C C . GLY A 1 211 ? -34.813 -13.604 51.349 1.00 50.25 211 GLY A C 1
ATOM 1657 O O . GLY A 1 211 ? -34.772 -13.792 52.562 1.00 50.25 211 GLY A O 1
ATOM 1658 N N . ASP A 1 212 ? -33.712 -13.401 50.621 1.00 55.94 212 ASP A N 1
ATOM 1659 C CA . ASP A 1 212 ? -32.371 -13.264 51.209 1.00 55.94 212 ASP A CA 1
ATOM 1660 C C . ASP A 1 212 ? -31.916 -11.798 51.222 1.00 55.94 212 ASP A C 1
ATOM 1662 O O . ASP A 1 212 ? -31.981 -11.088 50.217 1.00 55.94 212 ASP A O 1
ATOM 1666 N N . THR A 1 213 ? -31.406 -11.334 52.366 1.00 55.03 213 THR A N 1
ATOM 1667 C CA . THR A 1 213 ? -30.743 -10.030 52.495 1.00 55.03 213 THR A CA 1
ATOM 1668 C C . THR A 1 213 ? -29.394 -10.067 51.772 1.00 55.03 213 THR A C 1
ATOM 1670 O O . THR A 1 213 ? -28.367 -10.299 52.410 1.00 55.03 213 THR A O 1
ATOM 1673 N N . ALA A 1 214 ? -29.356 -9.871 50.450 1.00 56.50 214 ALA A N 1
ATOM 1674 C CA . ALA A 1 214 ? -28.069 -9.695 49.778 1.00 56.50 214 ALA A CA 1
ATOM 1675 C C . ALA A 1 214 ? -27.449 -8.338 50.154 1.00 56.50 214 ALA A C 1
ATOM 1677 O O . ALA A 1 214 ? -28.128 -7.314 50.276 1.00 56.50 214 ALA A O 1
ATOM 1678 N N . ASN A 1 215 ? -26.135 -8.372 50.376 1.00 63.78 215 ASN A N 1
ATOM 1679 C CA . ASN A 1 215 ? -25.318 -7.289 50.905 1.00 63.78 215 ASN A CA 1
ATOM 1680 C C . ASN A 1 215 ? -25.366 -6.037 50.017 1.00 63.78 215 ASN A C 1
ATOM 1682 O O . ASN A 1 215 ? -24.888 -6.044 48.885 1.00 63.78 215 ASN A O 1
ATOM 1686 N N . ASN A 1 216 ? -25.840 -4.928 50.591 1.00 71.00 216 ASN A N 1
ATOM 1687 C CA . ASN A 1 216 ? -25.771 -3.568 50.034 1.00 71.00 216 ASN A CA 1
ATOM 1688 C C . ASN A 1 216 ? -24.375 -3.230 49.454 1.00 71.00 216 ASN A C 1
ATOM 1690 O O . ASN A 1 216 ? -24.252 -2.509 48.470 1.00 71.00 216 ASN A O 1
ATOM 1694 N N . GLU A 1 217 ? -23.315 -3.793 50.033 1.00 80.50 217 GLU A N 1
ATOM 1695 C CA . GLU A 1 217 ? -21.931 -3.586 49.609 1.00 80.50 217 GLU A CA 1
ATOM 1696 C C . GLU A 1 217 ? -21.614 -4.164 48.217 1.00 80.50 217 GLU A C 1
ATOM 1698 O O . GLU A 1 217 ? -21.010 -3.470 47.404 1.00 80.50 217 GLU A O 1
ATOM 1703 N N . GLU A 1 218 ? -22.088 -5.372 47.889 1.00 83.12 218 GLU A N 1
ATOM 1704 C CA . GLU A 1 218 ? -21.831 -6.000 46.581 1.00 83.12 218 GLU A CA 1
ATOM 1705 C C . GLU A 1 218 ? -22.621 -5.304 45.460 1.00 83.12 218 GLU A C 1
ATOM 1707 O O . GLU A 1 218 ? -22.112 -5.076 44.363 1.00 83.12 218 GLU A O 1
ATOM 1712 N N . ALA A 1 219 ? -23.853 -4.880 45.758 1.00 84.31 219 ALA A N 1
ATOM 1713 C CA . ALA A 1 219 ? -24.668 -4.091 44.839 1.00 84.31 219 ALA A CA 1
ATOM 1714 C C . ALA A 1 219 ? -24.032 -2.718 44.540 1.00 84.31 219 ALA A C 1
ATOM 1716 O O . ALA A 1 219 ? -24.000 -2.290 43.382 1.00 84.31 219 ALA A O 1
ATOM 1717 N N . ASN A 1 220 ? -23.491 -2.044 45.562 1.00 87.06 220 ASN A N 1
ATOM 1718 C CA . ASN A 1 220 ? -22.784 -0.772 45.396 1.00 87.06 220 ASN A CA 1
ATOM 1719 C C . ASN A 1 220 ? -21.466 -0.934 44.631 1.00 87.06 220 ASN A C 1
ATOM 1721 O O . ASN A 1 220 ? -21.151 -0.082 43.799 1.00 87.06 220 ASN A O 1
ATOM 1725 N N . ASP A 1 221 ? -20.728 -2.025 44.854 1.00 92.31 221 ASP A N 1
ATOM 1726 C CA . ASP A 1 221 ? -19.511 -2.337 44.098 1.00 92.31 221 ASP A CA 1
ATOM 1727 C C . ASP A 1 221 ? -19.810 -2.521 42.602 1.00 92.31 221 ASP A C 1
ATOM 1729 O O . ASP A 1 221 ? -19.180 -1.886 41.754 1.00 92.31 221 ASP A O 1
ATOM 1733 N N . ILE A 1 222 ? -20.849 -3.291 42.254 1.00 91.31 222 ILE A N 1
ATOM 1734 C CA . ILE A 1 222 ? -21.261 -3.472 40.852 1.00 91.31 222 ILE A CA 1
ATOM 1735 C C . ILE A 1 222 ? -21.656 -2.133 40.212 1.00 91.31 222 ILE A C 1
ATOM 1737 O O . ILE A 1 222 ? -21.244 -1.849 39.083 1.00 91.31 222 ILE A O 1
ATOM 1741 N N . LEU A 1 223 ? -22.423 -1.291 40.913 1.00 92.38 223 LEU A N 1
ATOM 1742 C CA . LEU A 1 223 ? -22.785 0.045 40.422 1.00 92.38 223 LEU A CA 1
ATOM 1743 C C . LEU A 1 223 ? -21.550 0.939 40.223 1.00 92.38 223 LEU A C 1
ATOM 1745 O O . LEU A 1 223 ? -21.476 1.650 39.216 1.00 92.38 223 LEU A O 1
ATOM 1749 N N . SER A 1 224 ? -20.565 0.864 41.123 1.00 94.00 224 SER A N 1
ATOM 1750 C CA . SER A 1 224 ? -19.282 1.565 40.978 1.00 94.00 224 SER A CA 1
ATOM 1751 C C . SER A 1 224 ? -18.545 1.112 39.717 1.00 94.00 224 SER A C 1
ATOM 1753 O O . SER A 1 224 ? -18.185 1.936 38.876 1.00 94.00 224 SER A O 1
ATOM 1755 N N . GLN A 1 225 ? -18.418 -0.199 39.500 1.00 94.88 225 GLN A N 1
ATOM 1756 C CA . GLN A 1 225 ? -17.749 -0.746 38.316 1.00 94.88 225 GLN A CA 1
ATOM 1757 C C . GLN A 1 225 ? -18.480 -0.423 37.000 1.00 94.88 225 GLN A C 1
ATOM 1759 O O . GLN A 1 225 ? -17.841 -0.283 35.952 1.00 94.88 225 GLN A O 1
ATOM 1764 N N . ILE A 1 226 ? -19.815 -0.305 37.020 1.00 94.19 226 ILE A N 1
ATOM 1765 C CA . ILE A 1 226 ? -20.603 0.156 35.863 1.00 94.19 226 ILE A CA 1
ATOM 1766 C C . ILE A 1 226 ? -20.231 1.597 35.518 1.00 94.19 226 ILE A C 1
ATOM 1768 O O . ILE A 1 226 ? -20.028 1.897 34.339 1.00 94.19 226 ILE A O 1
ATOM 1772 N N . LYS A 1 227 ? -20.136 2.466 36.530 1.00 95.00 227 LYS A N 1
ATOM 1773 C CA . LYS A 1 227 ? -19.760 3.870 36.355 1.00 95.00 227 LYS A CA 1
ATOM 1774 C C . LYS A 1 227 ? -18.336 3.999 35.815 1.00 95.00 227 LYS A C 1
ATOM 1776 O O . LYS A 1 227 ? -18.129 4.702 34.833 1.00 95.00 227 LYS A O 1
ATOM 1781 N N . GLU A 1 228 ? -17.382 3.257 36.370 1.00 95.38 228 GLU A N 1
ATOM 1782 C 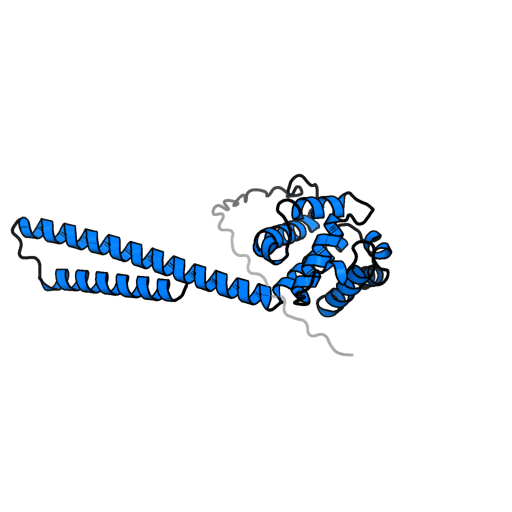CA . GLU A 1 228 ? -16.001 3.220 35.866 1.00 95.38 228 GLU A CA 1
ATOM 1783 C C . GLU A 1 228 ? -15.935 2.775 34.398 1.00 95.38 228 GLU A C 1
ATOM 1785 O O . GLU A 1 228 ? -15.245 3.383 33.581 1.00 95.38 228 GLU A O 1
ATOM 1790 N N . ALA A 1 229 ? -16.682 1.729 34.023 1.00 94.06 229 ALA A N 1
ATOM 1791 C CA . ALA A 1 229 ? -16.740 1.280 32.632 1.00 94.06 229 ALA A CA 1
ATOM 1792 C C . ALA A 1 229 ? -17.334 2.352 31.698 1.00 94.06 229 ALA A C 1
ATOM 1794 O O . ALA A 1 229 ? -16.936 2.454 30.537 1.00 94.06 229 ALA A O 1
ATOM 1795 N N . GLU A 1 230 ? -18.277 3.157 32.184 1.00 94.31 230 GLU A N 1
ATOM 1796 C CA . GLU A 1 230 ? -18.858 4.274 31.438 1.00 94.31 230 GLU A CA 1
ATOM 1797 C C . GLU A 1 230 ? -17.864 5.429 31.258 1.00 94.31 230 GLU A C 1
ATOM 1799 O O . GLU A 1 230 ? -17.722 5.933 30.144 1.00 94.31 230 GLU A O 1
ATOM 1804 N N . GLU A 1 231 ? -17.100 5.766 32.297 1.00 95.00 231 GLU A N 1
ATOM 1805 C CA . GLU A 1 231 ? -16.026 6.765 32.237 1.00 95.00 231 GLU A CA 1
ATOM 1806 C C . GLU A 1 231 ? -14.916 6.349 31.257 1.00 95.00 231 GLU A C 1
ATOM 1808 O O . GLU A 1 231 ? -14.523 7.145 30.403 1.00 95.00 231 GLU A O 1
ATOM 1813 N N . VAL A 1 232 ? -14.472 5.085 31.291 1.00 93.25 232 VAL A N 1
ATOM 1814 C CA . VAL A 1 232 ? -13.484 4.541 30.335 1.00 93.25 232 VAL A CA 1
ATOM 1815 C C . VAL A 1 232 ? -14.001 4.627 28.900 1.00 93.25 232 VAL A C 1
ATOM 1817 O O . VAL A 1 232 ? -13.285 5.057 27.996 1.00 93.25 232 VAL A O 1
ATOM 1820 N N . LYS A 1 233 ? -15.266 4.254 28.674 1.00 92.81 233 LYS A N 1
ATOM 1821 C CA . LYS A 1 233 ? -15.892 4.356 27.352 1.00 92.81 233 LYS A CA 1
ATOM 1822 C C . LYS A 1 233 ? -15.932 5.806 26.865 1.00 92.81 233 LYS A C 1
ATOM 1824 O O . LYS A 1 233 ? -15.647 6.051 25.695 1.00 92.81 233 LYS A O 1
ATOM 1829 N N . GLN A 1 234 ? -16.293 6.747 27.733 1.00 92.69 234 GLN A N 1
ATOM 1830 C CA . GLN A 1 234 ? -16.394 8.162 27.385 1.00 92.69 234 GLN A CA 1
ATOM 1831 C C . GLN A 1 234 ? -15.017 8.780 27.114 1.00 92.69 234 GLN A C 1
ATOM 1833 O O . GLN A 1 234 ? -14.862 9.523 26.147 1.00 92.69 234 GLN A O 1
ATOM 1838 N N . ALA A 1 235 ? -13.998 8.423 27.898 1.00 92.69 235 ALA A N 1
ATOM 1839 C CA . ALA A 1 235 ? -12.618 8.836 27.657 1.00 92.69 235 ALA A CA 1
ATOM 1840 C C . ALA A 1 235 ? -12.111 8.353 26.288 1.00 92.69 235 ALA A C 1
ATOM 1842 O O . ALA A 1 235 ? -11.590 9.154 25.514 1.00 92.69 235 ALA A O 1
ATOM 1843 N N . ALA A 1 236 ? -12.348 7.083 25.945 1.00 90.12 236 ALA A N 1
ATOM 1844 C CA . ALA A 1 236 ? -11.982 6.528 24.642 1.00 90.12 236 ALA A CA 1
ATOM 1845 C C . ALA A 1 236 ? -12.750 7.186 23.478 1.00 90.12 236 ALA A C 1
ATOM 1847 O O . ALA A 1 236 ? -12.196 7.378 22.399 1.00 90.12 236 ALA A O 1
ATOM 1848 N N . GLN A 1 237 ? -14.013 7.577 23.686 1.00 89.81 237 GLN A N 1
ATOM 1849 C CA . GLN A 1 237 ? -14.790 8.333 22.694 1.00 89.81 237 GLN A CA 1
ATOM 1850 C C . GLN A 1 237 ? -14.259 9.751 22.475 1.00 89.81 237 GLN A C 1
ATOM 1852 O O . GLN A 1 237 ? -14.280 10.223 21.345 1.00 89.81 237 GLN A O 1
ATOM 1857 N N . ASN A 1 238 ? -13.779 10.413 23.528 1.00 88.69 238 ASN A N 1
ATOM 1858 C CA . ASN A 1 238 ? -13.204 11.757 23.440 1.00 88.69 238 ASN A CA 1
ATOM 1859 C C . ASN A 1 238 ? -11.807 11.773 22.792 1.00 88.69 238 ASN A C 1
ATOM 1861 O O . ASN A 1 238 ? -11.334 12.836 22.400 1.00 88.69 238 ASN A O 1
ATOM 1865 N N . GLY A 1 239 ? -11.134 10.619 22.720 1.00 76.38 239 GLY A N 1
ATOM 1866 C CA . GLY A 1 239 ? -9.836 10.453 22.058 1.00 76.38 239 GLY A CA 1
ATOM 1867 C C . GLY A 1 239 ? -9.908 10.168 20.550 1.00 76.38 239 GLY A C 1
ATOM 1868 O O . GLY A 1 239 ? -8.857 9.988 19.933 1.00 76.38 239 GLY A O 1
ATOM 1869 N N . LEU A 1 240 ? -11.116 10.091 19.975 1.00 76.81 240 LEU A N 1
ATOM 1870 C CA . LEU A 1 240 ? -11.396 9.916 18.541 1.00 76.81 240 LEU A CA 1
ATOM 1871 C C . LEU A 1 240 ? -11.666 11.253 17.848 1.00 76.81 240 LEU A C 1
ATOM 1873 O O . LEU A 1 240 ? -11.247 11.364 16.673 1.00 76.81 240 LEU A O 1
#

Secondary structure (DSSP, 8-state):
--PPPPPP------------------PPPPPPP-EETTEE--TTHHHHHHHHHHHHHHHTTTTTPPTTHHHHHHHHHHH-SS--HHHHHHHHHHHHHHTT--S-HHHHS-TTSSHHHHHHHHHHHHH----HHHHHHHTTHHHHHHHS-HHHHHHHHHHHHHHHHTSHHHHHHHHHHHHHHHHHHHHHHHHHHHHHHHHHHHHHHHHHTTT----HHHHHHHHHHHHHHHHHHHHHHHT-

Sequence (240 aa):
MVRAAKRPKVNLVQTESNDALMDEIVVPRGTLMTCIAGMKLQSEDVGAAIQFLEFCRSFGEICKIGKGQPEETLRHLTELQEVSSVVADVHINLLSVIENGKDNPFDKYPRHGDEWIRKVGEYISLTFHAEDFTLQCLNQGVSGYRSLNPSCKLEVLNCLCDEALSCEKLRTCIDNKDRKCVATQEIKAATRKQKELKRRYDDMTKTIEGGDTANNEEANDILSQIKEAEEVKQAAQNGL

Foldseek 3Di:
DDDDDDDDDDDDDDDDDPPPDPPPPPDPDDDQDQADPNDGHDSVCPVLLVLQVVLCVVCVVVLVNDPPLSVVLLCCLAPPLACDLSVLSSLLSLVCLLVVPPDDSCVVPPSPDQRSLLVLLVQCVVQHPPDPQLSVLSNVGRRSLSVDHSSSSSVSSSSSSVSSCVGPSNVVVVVVVVLLVVLVVLLVVLVVLLVVLVVVLVVVVVVVVVPDPDDPVVNVVSVVSNVVSVVSNVVSVVSD

Solvent-accessible surface area (backbone atoms only — not comparable to full-atom values): 13927 Å² total; per-residue (Å²): 141,83,84,84,82,82,77,83,84,79,80,80,77,85,75,81,84,77,91,70,80,83,75,73,79,79,70,83,80,80,77,89,66,38,69,57,98,89,42,83,50,57,67,82,45,42,62,59,51,49,53,46,47,53,47,44,72,76,43,11,75,85,38,73,46,57,91,68,44,59,64,50,30,55,48,42,50,70,74,44,74,62,86,47,69,65,48,42,49,53,53,45,32,38,49,28,53,49,68,66,54,88,63,69,49,56,80,81,33,45,80,92,47,37,61,45,40,36,50,50,30,57,53,44,66,74,77,42,91,60,58,71,64,62,49,56,23,18,70,54,15,58,70,24,49,46,72,47,52,46,64,58,53,50,47,56,51,45,54,47,51,56,50,28,54,71,18,70,73,45,43,53,49,51,55,51,50,51,51,46,48,52,28,51,49,46,33,53,50,25,52,48,52,31,54,52,43,50,51,53,51,56,54,50,56,62,51,36,79,74,74,48,90,68,58,70,65,60,59,49,49,47,54,49,54,35,50,52,25,49,52,53,24,50,54,30,60,73,73,102